Protein AF-A0A3D0GX99-F1 (afdb_monomer_lite)

Secondary structure (DSSP, 8-state):
-TTSHHHHS-STT----HHHHHHTT----TT-SSSHHHHHHHHHHHH-S------S---PPP--S--GGG---STHHHHHHHHHHHHHHHHHHH-GGGHHHHHHHHHHHHHHHIIIIISSTT----HHHHHHHHHHHTTSHHHHHHHHH--HHHHTT-GGGHHHHHHHTT-HHHHHHHHHHHHHHHHHHHTT-

Structure (mmCIF, N/CA/C/O backbone):
data_AF-A0A3D0GX99-F1
#
_entry.id   AF-A0A3D0GX99-F1
#
loop_
_atom_site.group_PDB
_atom_site.id
_atom_site.type_symbol
_atom_site.label_atom_id
_atom_site.label_alt_id
_atom_site.label_comp_id
_atom_site.label_asym_id
_atom_site.label_entity_id
_atom_site.label_seq_id
_atom_site.pdbx_PDB_ins_code
_atom_site.Cartn_x
_atom_site.Cartn_y
_atom_site.Cartn_z
_atom_site.occupancy
_atom_site.B_iso_or_equiv
_atom_site.auth_seq_id
_atom_site.auth_comp_id
_atom_site.auth_asym_id
_atom_site.auth_atom_id
_atom_site.pdbx_PDB_model_num
ATOM 1 N N . MET A 1 1 ? -4.257 -6.889 11.944 1.00 57.31 1 MET A N 1
ATOM 2 C CA . MET A 1 1 ? -4.732 -6.872 10.540 1.00 57.31 1 MET A CA 1
ATOM 3 C C . MET A 1 1 ? -3.845 -5.976 9.669 1.00 57.31 1 MET A C 1
ATOM 5 O O . MET A 1 1 ? -3.065 -6.502 8.891 1.00 57.31 1 MET A O 1
ATOM 9 N N . LEU A 1 2 ? -3.795 -4.658 9.884 1.00 56.50 2 LEU A N 1
ATOM 10 C CA . LEU A 1 2 ? -3.031 -3.713 9.035 1.00 56.50 2 LEU A CA 1
ATOM 11 C C . LEU A 1 2 ? -1.509 -3.975 8.864 1.00 56.50 2 LEU A C 1
ATOM 13 O O . LEU A 1 2 ? -0.885 -3.416 7.967 1.00 56.50 2 LEU A O 1
ATOM 17 N N . GLU A 1 3 ? -0.878 -4.824 9.685 1.00 56.69 3 GLU A N 1
ATOM 18 C CA . GLU A 1 3 ? 0.549 -5.171 9.540 1.00 56.69 3 GLU A CA 1
ATOM 19 C C . GLU A 1 3 ? 0.851 -6.183 8.417 1.00 56.69 3 GLU A C 1
ATOM 21 O O . GLU A 1 3 ? 1.987 -6.252 7.920 1.00 56.69 3 GLU A O 1
ATOM 26 N N . ASN A 1 4 ? -0.158 -6.955 8.000 1.00 61.19 4 ASN A N 1
ATOM 27 C CA . ASN A 1 4 ? -0.076 -7.872 6.865 1.00 61.19 4 ASN A CA 1
ATOM 28 C C . ASN A 1 4 ? -1.395 -7.857 6.067 1.00 61.19 4 ASN A C 1
ATOM 30 O O . ASN A 1 4 ? -2.208 -8.786 6.163 1.00 61.19 4 ASN A O 1
ATOM 34 N N . PRO A 1 5 ? -1.656 -6.761 5.336 1.00 58.75 5 PRO A N 1
ATOM 35 C CA . PRO A 1 5 ? -2.983 -6.494 4.802 1.00 58.75 5 PRO A CA 1
ATOM 36 C C . PRO A 1 5 ? -3.381 -7.449 3.676 1.00 58.75 5 PRO A C 1
ATOM 38 O O . PRO A 1 5 ? -4.523 -7.879 3.641 1.00 58.75 5 PRO A O 1
ATOM 41 N N . THR A 1 6 ? -2.433 -7.918 2.861 1.00 60.81 6 THR A N 1
ATOM 42 C CA . THR A 1 6 ? -2.692 -8.861 1.754 1.00 60.81 6 THR A CA 1
ATOM 43 C C . THR A 1 6 ? -3.295 -10.200 2.178 1.00 60.81 6 THR A C 1
ATOM 45 O O . THR A 1 6 ? -3.847 -10.901 1.344 1.00 60.81 6 THR A O 1
ATOM 48 N N . VAL A 1 7 ? -3.158 -10.582 3.451 1.00 62.91 7 VAL A N 1
ATOM 49 C CA . VAL A 1 7 ? -3.737 -11.824 3.993 1.00 62.91 7 VAL A CA 1
ATOM 50 C C . VAL A 1 7 ? -4.953 -11.531 4.866 1.00 62.91 7 VAL A C 1
ATOM 52 O O . VAL A 1 7 ? -5.905 -12.299 4.900 1.00 62.91 7 VAL A O 1
ATOM 55 N N . SER A 1 8 ? -4.915 -10.429 5.614 1.00 66.06 8 SER A N 1
ATOM 56 C CA . SER A 1 8 ? -5.886 -10.184 6.682 1.00 66.06 8 SER A CA 1
ATOM 57 C C . SER A 1 8 ? -6.994 -9.202 6.317 1.00 66.06 8 SER A C 1
ATOM 59 O O . SER A 1 8 ? -7.986 -9.159 7.042 1.00 66.06 8 SER A O 1
ATOM 61 N N . MET A 1 9 ? -6.851 -8.458 5.216 1.00 78.06 9 MET A N 1
ATOM 62 C CA . MET A 1 9 ? -7.837 -7.476 4.757 1.00 78.06 9 MET A CA 1
ATOM 63 C C . MET A 1 9 ? -8.765 -7.963 3.646 1.00 78.06 9 MET A C 1
ATOM 65 O O . MET A 1 9 ? -9.412 -7.172 2.973 1.00 78.06 9 MET A O 1
ATOM 69 N N . THR A 1 10 ? -8.860 -9.277 3.495 1.00 81.81 10 THR A N 1
ATOM 70 C CA . THR A 1 10 ? -9.907 -9.922 2.708 1.00 81.81 10 THR A CA 1
ATOM 71 C C . THR A 1 10 ? -11.205 -10.016 3.505 1.00 81.81 10 THR A C 1
ATOM 73 O O . THR A 1 10 ? -11.181 -10.109 4.740 1.00 81.81 10 THR A O 1
ATOM 76 N N . VAL A 1 11 ? -12.339 -10.059 2.810 1.00 86.44 11 VAL A N 1
ATOM 77 C CA . VAL A 1 11 ? -13.664 -10.207 3.441 1.00 86.44 11 VAL A CA 1
ATOM 78 C C . VAL A 1 11 ? -14.122 -11.664 3.563 1.00 86.44 11 VAL A C 1
ATOM 80 O O . VAL A 1 11 ? -14.820 -12.023 4.508 1.00 86.44 11 VAL A O 1
ATOM 83 N N . TRP A 1 12 ? -13.652 -12.535 2.668 1.00 77.88 12 TRP A N 1
ATOM 84 C CA . TRP A 1 12 ? -14.118 -13.913 2.456 1.00 77.88 12 TRP A CA 1
ATOM 85 C C . TRP A 1 12 ? -13.631 -14.940 3.499 1.00 77.88 12 TRP A C 1
ATOM 87 O O . TRP A 1 12 ? -13.432 -16.105 3.202 1.00 77.88 12 TRP A O 1
ATOM 97 N N . SER A 1 13 ? -13.419 -14.531 4.748 1.00 80.75 13 SER A N 1
ATOM 98 C CA . SER A 1 13 ? -13.049 -15.431 5.860 1.00 80.75 13 SER A CA 1
ATOM 99 C C . SER A 1 13 ? -13.510 -14.906 7.221 1.00 80.75 13 SER A C 1
ATOM 101 O O . SER A 1 13 ? -12.938 -15.232 8.262 1.00 80.75 13 SER A O 1
ATOM 103 N N . LYS A 1 14 ? -14.501 -14.009 7.217 1.00 87.56 14 LYS A N 1
ATOM 104 C CA . LYS A 1 14 ? -14.954 -13.258 8.389 1.00 87.56 14 LYS A CA 1
ATOM 105 C C . LYS A 1 14 ? -16.472 -13.266 8.449 1.00 87.56 14 LYS A C 1
ATOM 107 O O . LYS A 1 14 ? -17.146 -13.288 7.425 1.00 87.56 14 LYS A O 1
ATOM 112 N N . LEU A 1 15 ? -16.991 -13.229 9.670 1.00 90.19 15 LEU A N 1
ATOM 113 C CA . LEU A 1 15 ? -18.415 -13.076 9.928 1.00 90.19 15 LEU A CA 1
ATOM 114 C C . LEU A 1 15 ? -18.694 -11.641 10.365 1.00 90.19 15 LEU A C 1
ATOM 116 O O . LEU A 1 15 ? -18.020 -11.108 11.249 1.00 90.19 15 LEU A O 1
ATOM 120 N N . TYR A 1 16 ? -19.707 -11.040 9.750 1.00 92.44 16 TYR A N 1
ATOM 121 C CA . TYR A 1 16 ? -20.093 -9.653 9.966 1.00 92.44 16 TYR A CA 1
ATOM 122 C C . TYR A 1 16 ? -21.488 -9.599 10.581 1.00 92.44 16 TYR A C 1
ATOM 124 O O . TYR A 1 16 ? -22.399 -10.327 10.183 1.00 92.44 16 TYR A O 1
ATOM 132 N N . ARG A 1 17 ? -21.672 -8.728 11.572 1.00 94.81 17 ARG A N 1
ATOM 133 C CA . ARG A 1 17 ? -22.978 -8.485 12.174 1.00 94.81 17 ARG A CA 1
ATOM 134 C C . ARG A 1 17 ? -23.768 -7.595 11.222 1.00 94.81 17 ARG A C 1
ATOM 136 O O . ARG A 1 17 ? -23.467 -6.412 11.105 1.00 94.81 17 ARG A O 1
ATOM 143 N N . ARG A 1 18 ? -24.813 -8.151 10.608 1.00 95.00 18 ARG A N 1
ATOM 144 C CA . ARG A 1 18 ? -25.675 -7.437 9.653 1.00 95.00 18 ARG A CA 1
ATOM 145 C C . ARG A 1 18 ? -26.176 -6.087 10.172 1.00 95.00 18 ARG A C 1
ATOM 147 O O . ARG A 1 18 ? -26.090 -5.101 9.462 1.00 95.00 18 ARG A O 1
ATOM 154 N N . SER A 1 19 ? -26.593 -6.011 11.436 1.00 95.94 19 SER A N 1
ATOM 155 C CA . SER A 1 19 ? -27.076 -4.749 12.013 1.00 95.94 19 SER A CA 1
ATOM 156 C C . SER A 1 19 ? -26.019 -3.637 12.051 1.00 95.94 19 SER A C 1
ATOM 158 O O . SER A 1 19 ? -26.377 -2.470 12.079 1.00 95.94 19 SER A O 1
ATOM 160 N N . VAL A 1 20 ? -24.721 -3.963 12.087 1.00 96.00 20 VAL A N 1
ATOM 161 C CA . VAL A 1 20 ? -23.654 -2.949 11.995 1.00 96.00 20 VAL A CA 1
ATOM 162 C C . VAL A 1 20 ? -23.547 -2.422 10.568 1.00 96.00 20 VAL A C 1
ATOM 164 O O . VAL A 1 20 ? -23.309 -1.234 10.395 1.00 96.00 20 VAL A O 1
ATOM 167 N N . ILE A 1 21 ? -23.752 -3.283 9.568 1.00 96.25 21 ILE A N 1
ATOM 168 C CA . ILE A 1 21 ? -23.755 -2.895 8.155 1.00 96.25 21 ILE A CA 1
ATOM 169 C C . ILE A 1 21 ? -24.943 -1.978 7.866 1.00 96.25 21 ILE A C 1
ATOM 171 O O . ILE A 1 21 ? -24.740 -0.833 7.472 1.00 96.25 21 ILE A O 1
ATOM 175 N N . ASP A 1 22 ? -26.155 -2.460 8.148 1.00 95.94 22 ASP A N 1
ATOM 176 C CA . ASP A 1 22 ? -27.399 -1.781 7.777 1.00 95.94 22 ASP A CA 1
ATOM 177 C C . ASP A 1 22 ? -27.544 -0.427 8.503 1.00 95.94 22 ASP A C 1
ATOM 179 O O . ASP A 1 22 ? -27.940 0.564 7.898 1.00 95.94 22 ASP A O 1
ATOM 183 N N . ASN A 1 23 ? -27.157 -0.343 9.783 1.00 96.06 23 ASN A N 1
ATOM 184 C CA . ASN A 1 23 ? -27.299 0.893 10.567 1.00 96.06 23 ASN A CA 1
ATOM 185 C C . ASN A 1 23 ? -26.262 1.979 10.228 1.00 96.06 23 ASN A C 1
ATOM 187 O O . ASN A 1 23 ? -26.433 3.114 10.666 1.00 96.06 23 ASN A O 1
ATOM 191 N N . ASN A 1 24 ? -25.170 1.636 9.536 1.00 94.19 24 ASN A N 1
ATOM 192 C CA . ASN A 1 24 ? -24.079 2.570 9.221 1.00 94.19 24 ASN A CA 1
ATOM 193 C C . ASN A 1 24 ? -23.817 2.683 7.709 1.00 94.19 24 ASN A C 1
ATOM 195 O O . ASN A 1 24 ? -22.771 3.200 7.324 1.00 94.19 24 ASN A O 1
ATOM 199 N N . ASP A 1 25 ? -24.736 2.182 6.875 1.00 93.81 25 ASP A N 1
ATOM 200 C CA . ASP A 1 25 ? -24.671 2.251 5.408 1.00 93.81 25 ASP A CA 1
ATOM 201 C C . ASP A 1 25 ? -23.343 1.716 4.828 1.00 93.81 25 ASP A C 1
ATOM 203 O O . ASP A 1 25 ? -22.689 2.306 3.967 1.00 93.81 25 ASP A O 1
ATOM 207 N N . LEU A 1 26 ? -22.878 0.583 5.366 1.00 93.81 26 LEU A N 1
ATOM 208 C CA . LEU A 1 26 ? -21.585 0.008 4.997 1.00 93.81 26 LEU A CA 1
ATOM 209 C C . LEU A 1 26 ? -21.732 -0.937 3.805 1.00 93.81 26 LEU A C 1
ATOM 211 O O . LEU A 1 26 ? -21.797 -2.150 3.971 1.00 93.81 26 LEU A O 1
ATOM 215 N N . PHE A 1 27 ? -21.724 -0.394 2.595 1.00 93.00 27 PHE A N 1
ATOM 216 C CA . PHE A 1 27 ? -21.681 -1.192 1.365 1.00 93.00 27 PHE A CA 1
ATOM 217 C C . PHE A 1 27 ? -20.313 -1.104 0.683 1.00 93.00 27 PHE A C 1
ATOM 219 O O . PHE A 1 27 ? -19.496 -0.242 1.023 1.00 93.00 27 PHE A O 1
ATOM 226 N N . PHE A 1 28 ? -20.025 -2.031 -0.234 1.00 92.44 28 PHE A N 1
ATOM 227 C CA . PHE A 1 28 ? -18.832 -1.943 -1.080 1.00 92.44 28 PHE A CA 1
ATOM 228 C C . PHE A 1 28 ? -18.926 -0.705 -1.978 1.00 92.44 28 PHE A C 1
ATOM 230 O O . PHE A 1 28 ? -19.977 -0.457 -2.568 1.00 92.44 28 PHE A O 1
ATOM 237 N N . ASP A 1 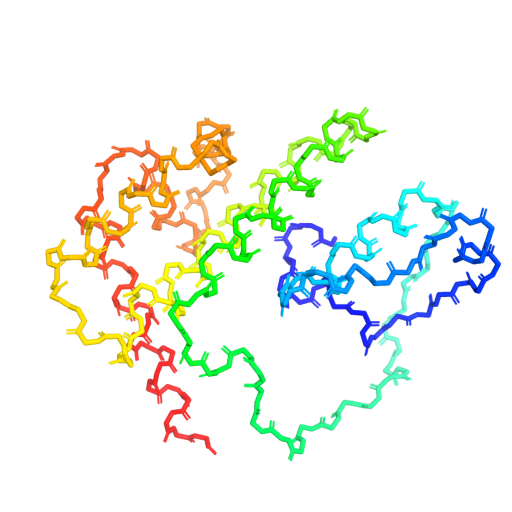29 ? -17.838 0.062 -2.080 1.00 87.44 29 ASP A N 1
ATOM 238 C CA . ASP A 1 29 ? -17.768 1.186 -3.018 1.00 87.44 29 ASP A CA 1
ATOM 239 C C . ASP A 1 29 ? -17.645 0.629 -4.440 1.00 87.44 29 ASP A C 1
ATOM 241 O O . ASP A 1 29 ? -16.609 0.083 -4.818 1.00 87.44 29 ASP A O 1
ATOM 245 N N . THR A 1 30 ? -18.708 0.764 -5.231 1.00 86.75 30 THR A N 1
ATOM 246 C CA . THR A 1 30 ? -18.769 0.249 -6.606 1.00 86.75 30 THR A CA 1
ATOM 247 C C . THR A 1 30 ? -17.842 0.985 -7.570 1.00 86.75 30 THR A C 1
ATOM 249 O O . THR A 1 30 ? -17.651 0.522 -8.691 1.00 86.75 30 THR A O 1
ATOM 252 N N . ASN A 1 31 ? -17.265 2.120 -7.160 1.00 84.12 31 ASN A N 1
ATOM 253 C CA . ASN A 1 31 ? -16.271 2.842 -7.952 1.00 84.12 31 ASN A CA 1
ATOM 254 C C . ASN A 1 31 ? -14.859 2.264 -7.770 1.00 84.12 31 ASN A C 1
ATOM 256 O O . ASN A 1 31 ? -13.989 2.480 -8.613 1.00 84.12 31 ASN A O 1
ATOM 260 N N . LEU A 1 32 ? -14.617 1.499 -6.698 1.00 81.19 32 LEU A N 1
ATOM 261 C CA . LEU A 1 32 ? -13.331 0.855 -6.466 1.00 81.19 32 LEU A CA 1
ATOM 262 C C . LEU A 1 32 ? -13.261 -0.463 -7.236 1.00 81.19 32 LEU A C 1
ATOM 264 O O . LEU A 1 32 ? -13.886 -1.455 -6.881 1.00 81.19 32 LEU A O 1
ATOM 268 N N . SER A 1 33 ? -12.437 -0.483 -8.283 1.00 76.56 33 SER A N 1
ATOM 269 C CA . SER A 1 33 ? -12.138 -1.717 -9.024 1.00 76.56 33 SER A CA 1
ATOM 270 C C . SER A 1 33 ? -11.185 -2.652 -8.268 1.00 76.56 33 SER A C 1
ATOM 272 O O . SER A 1 33 ? -11.082 -3.833 -8.609 1.00 76.56 33 SER A O 1
ATOM 274 N N . HIS A 1 34 ? -10.454 -2.124 -7.281 1.00 77.31 34 HIS A N 1
ATOM 275 C CA . HIS A 1 34 ? -9.480 -2.848 -6.471 1.00 77.31 34 HIS A CA 1
ATOM 276 C C . HIS A 1 34 ? -9.476 -2.363 -5.021 1.00 77.31 34 HIS A C 1
ATOM 278 O O . HIS A 1 34 ? -9.671 -1.180 -4.745 1.00 77.31 34 HIS A O 1
ATOM 284 N N . SER A 1 35 ? -9.136 -3.279 -4.110 1.00 81.19 35 SER A N 1
ATOM 285 C CA . SER A 1 35 ? -9.035 -3.021 -2.666 1.00 81.19 35 SER A CA 1
ATOM 286 C C . SER A 1 35 ? -10.367 -2.623 -2.011 1.00 81.19 35 SER A C 1
ATOM 288 O O . SER A 1 35 ? -10.367 -2.156 -0.871 1.00 81.19 35 SER A O 1
ATOM 290 N N . GLU A 1 36 ? -11.491 -2.891 -2.674 1.00 86.00 36 GLU A N 1
ATOM 291 C CA . GLU A 1 36 ? -12.860 -2.740 -2.184 1.00 86.00 36 GLU A CA 1
ATOM 292 C C . GLU A 1 36 ? -13.107 -3.575 -0.919 1.00 86.00 36 GLU A C 1
ATOM 294 O O . GLU A 1 36 ? -13.685 -3.081 0.049 1.00 86.00 36 GLU A O 1
ATOM 299 N N . ASP A 1 37 ? -12.564 -4.800 -0.866 1.00 88.88 37 ASP A N 1
ATOM 300 C CA . ASP A 1 37 ? -12.562 -5.674 0.312 1.00 88.88 37 ASP A CA 1
ATOM 301 C C . ASP A 1 37 ? -11.987 -4.959 1.534 1.00 88.88 37 ASP A C 1
ATOM 303 O O . ASP A 1 37 ? -12.510 -5.013 2.651 1.00 88.88 37 ASP A O 1
ATOM 307 N N . SER A 1 38 ? -10.834 -4.332 1.303 1.00 86.56 38 SER A N 1
ATOM 308 C CA . SER A 1 38 ? -10.012 -3.739 2.341 1.00 86.56 38 SER A CA 1
ATOM 309 C C . SER A 1 38 ? -10.598 -2.414 2.806 1.00 86.56 38 SER A C 1
ATOM 311 O O . SER A 1 38 ? -10.595 -2.157 4.009 1.0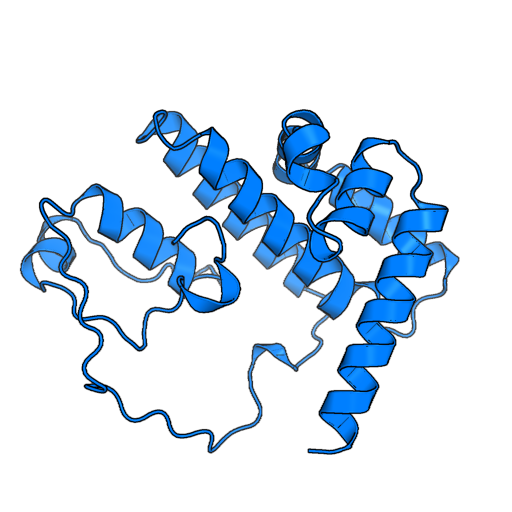0 86.56 38 SER A O 1
ATOM 313 N N . ASP A 1 39 ? -11.143 -1.618 1.886 1.00 89.06 39 ASP A N 1
ATOM 314 C CA . ASP A 1 39 ? -11.914 -0.416 2.197 1.00 89.06 39 ASP A CA 1
ATOM 315 C C . ASP A 1 39 ? -13.140 -0.747 3.065 1.00 89.06 39 ASP A C 1
ATOM 317 O O . ASP A 1 39 ? -13.282 -0.213 4.170 1.00 89.06 39 ASP A O 1
ATOM 321 N N . PHE A 1 40 ? -13.969 -1.704 2.632 1.00 92.56 40 PHE A N 1
ATOM 322 C CA . PHE A 1 40 ? -15.134 -2.145 3.398 1.00 92.56 40 PHE A CA 1
ATOM 323 C C . PHE A 1 40 ? -14.739 -2.621 4.797 1.00 92.56 40 PHE A C 1
ATOM 325 O O . PHE A 1 40 ? -15.324 -2.187 5.791 1.00 92.56 40 PHE A O 1
ATOM 332 N N . LEU A 1 41 ? -13.726 -3.489 4.906 1.00 91.50 41 LEU A N 1
ATOM 333 C CA . LEU A 1 41 ? -13.289 -4.005 6.200 1.00 91.50 41 LEU A CA 1
ATOM 334 C C . LEU A 1 41 ? -12.777 -2.883 7.113 1.00 91.50 41 LEU A C 1
ATOM 336 O O . LEU A 1 41 ? -13.061 -2.906 8.312 1.00 91.50 41 LEU A O 1
ATOM 340 N N . LEU A 1 42 ? -12.032 -1.919 6.567 1.00 88.50 42 LEU A N 1
ATOM 341 C CA . LEU A 1 42 ? -11.508 -0.782 7.318 1.00 88.50 42 LEU A CA 1
ATOM 342 C C . LEU A 1 42 ? -12.649 0.052 7.907 1.00 88.50 42 LEU A C 1
ATOM 344 O O . LEU A 1 42 ? -12.685 0.237 9.126 1.00 88.50 42 LEU A O 1
ATOM 348 N N . ARG A 1 43 ? -13.617 0.458 7.074 1.00 91.00 43 ARG A N 1
ATOM 349 C CA . ARG A 1 43 ? -14.811 1.194 7.515 1.00 91.00 43 ARG A CA 1
ATOM 350 C C . ARG A 1 43 ? -15.627 0.389 8.522 1.00 91.00 43 ARG A C 1
ATOM 352 O O . ARG A 1 43 ? -15.965 0.903 9.582 1.00 91.00 43 ARG A O 1
ATOM 359 N N . TYR A 1 44 ? -15.868 -0.895 8.257 1.00 93.00 44 TYR A N 1
ATOM 360 C CA . TYR A 1 44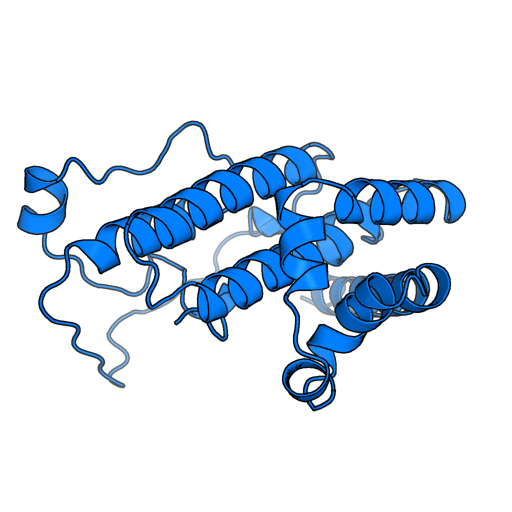 ? -16.616 -1.770 9.161 1.00 93.00 44 TYR A CA 1
ATOM 361 C C . TYR A 1 44 ? -15.962 -1.875 10.543 1.00 93.00 44 TYR A C 1
ATOM 363 O O . TYR A 1 44 ? -16.647 -1.797 11.563 1.00 93.00 44 TYR A O 1
ATOM 371 N N . THR A 1 45 ? -14.632 -1.999 10.608 1.00 89.81 45 THR A N 1
ATOM 372 C CA . THR A 1 45 ? -13.935 -2.115 11.897 1.00 89.81 45 THR A CA 1
ATOM 373 C C . THR A 1 45 ? -14.039 -0.872 12.778 1.00 89.81 45 THR A C 1
ATOM 375 O O . THR A 1 45 ? -13.945 -1.019 13.995 1.00 89.81 45 THR A O 1
ATOM 378 N N . ALA A 1 46 ? -14.293 0.313 12.214 1.00 88.81 46 ALA A N 1
ATOM 379 C CA . ALA A 1 46 ? -14.500 1.536 12.993 1.00 88.81 46 ALA A CA 1
ATOM 380 C C . ALA A 1 46 ? -15.803 1.503 13.817 1.00 88.81 46 ALA A C 1
ATOM 382 O O . ALA A 1 46 ? -15.872 2.087 14.895 1.00 88.81 46 ALA A O 1
ATOM 383 N N . PHE A 1 47 ? -16.816 0.757 13.365 1.00 91.06 47 PHE A N 1
ATOM 384 C CA . PHE A 1 47 ? -18.103 0.615 14.060 1.00 91.06 47 PHE A CA 1
ATOM 385 C C . PHE A 1 47 ? -18.182 -0.641 14.947 1.00 91.06 47 PHE A C 1
ATOM 387 O O . PHE A 1 47 ? -19.173 -0.871 15.649 1.00 91.06 47 PHE A O 1
ATOM 394 N N . CYS A 1 48 ? -17.135 -1.469 14.949 1.00 89.62 48 CYS A N 1
ATOM 395 C CA . CYS A 1 48 ? -17.070 -2.677 15.761 1.00 89.62 48 CYS A CA 1
ATOM 396 C C . CYS A 1 48 ? -16.795 -2.367 17.234 1.00 89.62 48 CYS A C 1
ATOM 398 O O . CYS A 1 48 ? -15.763 -1.805 17.587 1.00 89.62 48 CYS A O 1
ATOM 400 N N . LYS A 1 49 ? -17.670 -2.857 18.118 1.00 88.62 49 LYS A N 1
ATOM 401 C CA . LYS A 1 49 ? -17.456 -2.808 19.576 1.00 88.62 49 LYS A CA 1
ATOM 402 C C . LYS A 1 49 ? -16.576 -3.950 20.092 1.00 88.62 49 LYS A C 1
ATOM 404 O O . LYS A 1 49 ? -15.910 -3.801 21.110 1.00 88.62 49 LYS A O 1
ATOM 409 N N . SER A 1 50 ? -16.585 -5.094 19.412 1.00 90.56 50 SER A N 1
ATOM 410 C CA . SER A 1 50 ? -15.781 -6.266 19.762 1.00 90.56 50 SER A CA 1
ATOM 411 C C . SER A 1 50 ? -15.435 -7.084 18.520 1.00 90.56 50 SER A C 1
ATOM 413 O O . SER A 1 50 ? -16.165 -7.078 17.528 1.00 90.56 50 SER A O 1
ATOM 415 N N . ILE A 1 51 ? -14.299 -7.781 18.579 1.00 90.88 51 ILE A N 1
ATOM 416 C CA . ILE A 1 51 ? -13.818 -8.690 17.535 1.00 90.88 51 ILE A CA 1
ATOM 417 C C . ILE A 1 51 ? -13.413 -9.994 18.221 1.00 90.88 51 ILE A C 1
ATOM 419 O O . ILE A 1 51 ? -12.672 -9.969 19.202 1.00 90.88 51 ILE A O 1
ATOM 423 N N . VAL A 1 52 ? -13.892 -11.124 17.699 1.00 90.38 52 VAL A N 1
ATOM 424 C CA . VAL A 1 52 ? -13.527 -12.470 18.161 1.00 90.38 52 VAL A CA 1
ATOM 425 C C . VAL A 1 52 ? -12.685 -13.138 17.081 1.00 90.38 52 VAL A C 1
ATOM 427 O O . VAL A 1 52 ? -13.024 -13.077 15.901 1.00 90.38 52 VAL A O 1
ATOM 430 N N . VAL A 1 53 ? -11.588 -13.772 17.489 1.00 89.00 53 VAL A N 1
ATOM 431 C CA . VAL A 1 53 ? -10.692 -14.523 16.604 1.00 89.00 53 VAL A CA 1
ATOM 432 C C . VAL A 1 53 ? -10.690 -15.977 17.059 1.00 89.00 53 VAL A C 1
ATOM 434 O O . VAL A 1 53 ? -10.559 -16.246 18.250 1.00 89.00 53 VAL A O 1
ATOM 437 N N . THR A 1 54 ? -10.842 -16.906 16.118 1.00 86.44 54 THR A N 1
ATOM 438 C CA . THR A 1 54 ? -10.759 -18.349 16.365 1.00 86.44 54 THR A CA 1
ATOM 439 C C . THR A 1 54 ? -9.769 -18.980 15.395 1.00 86.44 54 THR A C 1
ATOM 441 O O . THR A 1 54 ? -9.649 -18.550 14.250 1.00 86.44 54 THR A O 1
ATOM 444 N N . ASP A 1 55 ? -9.050 -19.984 15.880 1.00 85.81 55 ASP A N 1
ATOM 445 C CA . ASP A 1 55 ? -8.135 -20.847 15.133 1.00 85.81 55 ASP A CA 1
ATOM 446 C C . ASP A 1 55 ? -8.844 -22.046 14.483 1.00 85.81 55 ASP A C 1
ATOM 448 O O . ASP A 1 55 ? -8.228 -22.807 13.738 1.00 85.81 55 ASP A O 1
ATOM 452 N N . ARG A 1 56 ? -10.149 -22.213 14.730 1.00 86.06 56 ARG A N 1
ATOM 453 C CA . ARG A 1 56 ? -10.938 -23.288 14.131 1.00 86.06 56 ARG A CA 1
ATOM 454 C C . ARG A 1 56 ? -11.080 -23.065 12.619 1.00 86.06 56 ARG A C 1
ATOM 456 O O . ARG A 1 56 ? -11.451 -21.962 12.207 1.00 86.06 56 ARG A O 1
ATOM 463 N N . PRO A 1 57 ? -10.861 -24.097 11.783 1.00 79.62 57 PRO A N 1
ATOM 464 C CA . PRO A 1 57 ? -11.018 -23.998 10.336 1.00 79.62 57 PRO A CA 1
ATOM 465 C C . PRO A 1 57 ? -12.508 -24.008 9.969 1.00 79.62 57 PRO A C 1
ATOM 467 O O . PRO A 1 57 ? -13.071 -25.024 9.579 1.00 79.62 57 PRO A O 1
ATOM 470 N N . LEU A 1 58 ? -13.167 -22.864 10.143 1.00 80.94 58 LEU A N 1
ATOM 471 C CA . LEU A 1 58 ? -14.603 -22.699 9.885 1.00 80.94 58 LEU A CA 1
ATOM 472 C C . LEU A 1 58 ? -14.918 -22.334 8.428 1.00 80.94 58 LEU A C 1
ATOM 474 O O . LEU A 1 58 ? -16.083 -22.191 8.069 1.00 80.94 58 LEU A O 1
ATOM 478 N N . TYR A 1 59 ? -13.889 -22.146 7.602 1.00 78.19 59 TYR A N 1
ATOM 479 C CA . TYR A 1 59 ? -14.020 -21.711 6.220 1.00 78.19 59 TYR A CA 1
ATOM 480 C C . TYR A 1 59 ? -13.230 -22.645 5.304 1.00 78.19 59 TYR A C 1
ATOM 482 O O . TYR A 1 59 ? -12.017 -22.784 5.464 1.00 78.19 59 TYR A O 1
ATOM 490 N N . ASN A 1 60 ? -13.916 -23.275 4.350 1.00 77.31 60 ASN A N 1
ATOM 491 C CA . ASN A 1 60 ? -13.286 -24.082 3.311 1.00 77.31 60 ASN A CA 1
ATOM 492 C C . ASN A 1 60 ? -13.039 -23.204 2.079 1.00 77.31 60 ASN A C 1
ATOM 494 O O . ASN A 1 60 ? -13.991 -22.687 1.496 1.00 77.31 60 ASN A O 1
ATOM 498 N N . TYR A 1 61 ? -11.777 -23.015 1.697 1.00 73.62 61 TYR A N 1
ATOM 499 C CA . TYR A 1 61 ? -11.424 -22.189 0.545 1.00 73.62 61 TYR A CA 1
ATOM 500 C C . TYR A 1 61 ? -11.154 -23.055 -0.686 1.00 73.62 61 TYR A C 1
ATOM 502 O O . TYR A 1 61 ? -10.207 -23.838 -0.680 1.00 73.62 61 TYR A O 1
ATOM 510 N N . SER A 1 62 ? -11.960 -22.879 -1.736 1.00 72.50 62 SER A N 1
ATOM 511 C CA . SER A 1 62 ? -11.746 -23.515 -3.040 1.00 72.50 62 SER A CA 1
ATOM 512 C C . SER A 1 62 ? -11.061 -22.549 -4.005 1.00 72.50 62 SER A C 1
ATOM 514 O O . SER A 1 62 ? -11.405 -21.366 -4.054 1.00 72.50 62 SER A O 1
ATOM 516 N N . ILE A 1 63 ? -10.085 -23.038 -4.770 1.00 63.88 63 ILE A N 1
ATOM 517 C CA . ILE A 1 63 ? -9.347 -22.252 -5.767 1.00 63.88 63 ILE A CA 1
ATOM 518 C C . ILE A 1 63 ? -9.684 -22.815 -7.145 1.00 63.88 63 ILE A C 1
ATOM 520 O O . ILE A 1 63 ? -8.888 -23.535 -7.737 1.00 63.88 63 ILE A O 1
ATOM 524 N N . ASP A 1 64 ? -10.867 -22.472 -7.648 1.00 63.75 64 ASP A N 1
ATOM 525 C CA . ASP A 1 64 ? -11.364 -23.030 -8.914 1.00 63.75 64 ASP A CA 1
ATOM 526 C C . ASP A 1 64 ? -11.136 -22.100 -10.121 1.00 63.75 64 ASP A C 1
ATOM 528 O O . ASP A 1 64 ? -11.446 -22.473 -11.246 1.00 63.75 64 ASP A O 1
ATOM 532 N N . ASN A 1 65 ? -10.567 -20.897 -9.927 1.00 54.38 65 ASN A N 1
ATOM 533 C CA . ASN A 1 65 ? -10.406 -19.897 -10.992 1.00 54.38 65 ASN A CA 1
ATOM 534 C C . ASN A 1 65 ? -9.070 -19.132 -10.963 1.00 54.38 65 ASN A C 1
ATOM 536 O O . ASN A 1 65 ? -8.485 -18.842 -9.915 1.00 54.38 65 ASN A O 1
ATOM 540 N N . THR A 1 66 ? -8.619 -18.706 -12.148 1.00 56.41 66 THR A N 1
ATOM 541 C CA . THR A 1 66 ? -7.530 -17.735 -12.333 1.00 56.41 66 THR A CA 1
ATOM 542 C C . THR A 1 66 ? -7.910 -16.368 -11.750 1.00 56.41 66 THR A C 1
ATOM 544 O O . THR A 1 66 ? -8.781 -15.680 -12.267 1.00 56.41 66 THR A O 1
ATOM 547 N N . SER A 1 67 ? -7.237 -15.971 -10.666 1.00 57.84 67 SER A N 1
ATOM 548 C CA . SER A 1 67 ? -7.506 -14.747 -9.889 1.00 57.84 67 SER A CA 1
ATOM 549 C C . SER A 1 67 ? -7.486 -13.433 -10.697 1.00 57.84 67 SER A C 1
ATOM 551 O O . SER A 1 67 ? -6.558 -13.181 -11.467 1.00 57.84 67 SER A O 1
ATOM 553 N N . THR A 1 68 ? -8.429 -12.528 -10.398 1.00 57.06 68 THR A N 1
ATOM 554 C CA . THR A 1 68 ? -8.537 -11.146 -10.922 1.00 57.06 68 THR A CA 1
ATOM 555 C C . THR A 1 68 ? -7.304 -10.274 -10.630 1.00 57.06 68 THR A C 1
ATOM 557 O O . THR A 1 68 ? -6.989 -9.347 -11.377 1.00 57.06 68 THR A O 1
ATOM 560 N N . MET A 1 69 ? -6.520 -10.603 -9.594 1.00 54.94 69 MET A N 1
ATOM 561 C CA . MET A 1 69 ? -5.229 -9.950 -9.314 1.00 54.94 69 MET A CA 1
ATOM 562 C C . MET A 1 69 ? -4.137 -10.273 -10.352 1.00 54.94 69 MET A C 1
ATOM 564 O O . MET A 1 69 ? -3.080 -9.644 -10.320 1.00 54.94 69 MET A O 1
ATOM 568 N N . ARG A 1 70 ? -4.344 -11.256 -11.243 1.00 56.75 70 ARG A N 1
ATOM 569 C CA . ARG A 1 70 ? -3.339 -11.723 -12.222 1.00 56.75 70 ARG A CA 1
ATOM 570 C C . ARG A 1 70 ? -3.474 -11.088 -13.609 1.00 56.75 70 ARG A C 1
ATOM 572 O O . ARG A 1 70 ? -2.554 -11.219 -14.426 1.00 56.75 70 ARG A O 1
ATOM 579 N N . SER A 1 71 ? -4.599 -10.437 -13.908 1.00 57.22 71 SER A N 1
ATOM 580 C CA . SER A 1 71 ? -4.768 -9.693 -15.160 1.00 57.22 71 SER A CA 1
ATOM 581 C C . SER A 1 71 ? -3.941 -8.406 -15.109 1.00 57.22 71 SER A C 1
ATOM 583 O O . SER A 1 71 ? -3.900 -7.740 -14.084 1.00 57.22 71 SER A O 1
ATOM 585 N N . PHE A 1 72 ? -3.240 -8.061 -16.185 1.00 58.94 72 PHE A N 1
ATOM 586 C CA . PHE A 1 72 ? -2.598 -6.753 -16.326 1.00 58.94 72 PHE A CA 1
ATOM 587 C C . PHE A 1 72 ? -3.513 -5.914 -17.214 1.00 58.94 72 PHE A C 1
ATOM 589 O O . PHE A 1 72 ? -3.788 -6.330 -18.337 1.00 58.94 72 PHE A O 1
ATOM 596 N N . THR A 1 73 ? -4.016 -4.788 -16.710 1.00 59.31 73 THR A N 1
ATOM 597 C CA . THR A 1 73 ? -4.896 -3.881 -17.473 1.00 59.31 73 THR A CA 1
ATOM 598 C C . THR A 1 73 ? -4.311 -2.479 -17.635 1.00 59.31 73 THR A C 1
ATOM 600 O O . THR A 1 73 ? -4.914 -1.662 -18.315 1.00 59.31 73 THR A O 1
ATOM 603 N N . GLY A 1 74 ? -3.137 -2.181 -17.060 1.00 59.22 74 GLY A N 1
ATOM 604 C CA . GLY A 1 74 ? -2.478 -0.870 -17.174 1.00 59.22 74 GLY A CA 1
ATOM 605 C C . GLY A 1 74 ? -3.092 0.230 -16.294 1.00 59.22 74 GLY A C 1
ATOM 606 O O . GLY A 1 74 ? -2.346 1.008 -15.704 1.00 59.22 74 GLY A O 1
ATOM 607 N N . ASP A 1 75 ? -4.414 0.225 -16.104 1.00 68.31 75 ASP A N 1
ATOM 608 C CA . ASP A 1 75 ? -5.165 1.240 -15.339 1.00 68.31 75 ASP A CA 1
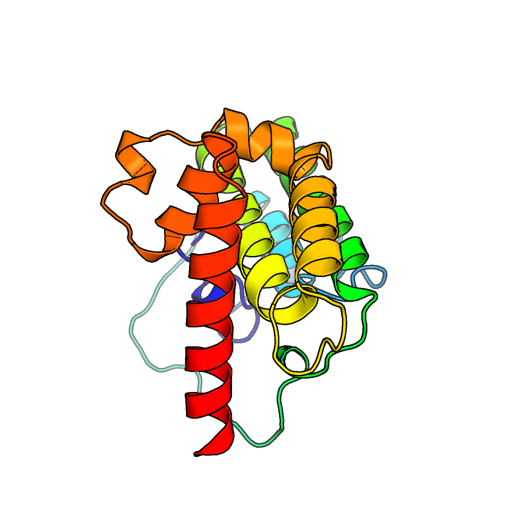ATOM 609 C C . ASP A 1 75 ? -5.218 0.991 -13.822 1.00 68.31 75 ASP A C 1
ATOM 611 O O . ASP A 1 75 ? -5.711 1.812 -13.046 1.00 68.31 75 ASP A O 1
ATOM 615 N N . LYS A 1 76 ? -4.665 -0.132 -13.353 1.00 74.31 76 LYS A N 1
ATOM 616 C CA . LYS A 1 76 ? -4.762 -0.541 -11.942 1.00 74.31 76 LYS A CA 1
ATOM 617 C C . LYS A 1 76 ? -4.035 0.401 -10.988 1.00 74.31 76 LYS A C 1
ATOM 619 O O . LYS A 1 76 ? -4.401 0.488 -9.821 1.00 74.31 76 LYS A O 1
ATOM 624 N N . ILE A 1 77 ? -3.009 1.107 -11.470 1.00 83.12 77 ILE A N 1
ATOM 625 C CA . ILE A 1 77 ? -2.237 2.047 -10.650 1.00 83.12 77 ILE A CA 1
ATOM 626 C C . ILE A 1 77 ? -3.134 3.182 -10.148 1.00 83.12 77 ILE A C 1
ATOM 628 O O . ILE A 1 77 ? -3.101 3.465 -8.956 1.00 83.12 77 ILE A O 1
ATOM 632 N N . ALA A 1 78 ? -3.959 3.774 -11.018 1.00 84.38 78 ALA A N 1
ATOM 633 C CA . ALA A 1 78 ? -4.864 4.857 -10.636 1.00 84.38 78 ALA A CA 1
ATOM 634 C C . ALA A 1 78 ? -5.894 4.384 -9.599 1.00 84.38 78 ALA A C 1
ATOM 636 O O . ALA A 1 78 ? -6.058 5.021 -8.562 1.00 84.38 78 ALA A O 1
ATOM 637 N N . SER A 1 79 ? -6.494 3.209 -9.824 1.00 80.62 79 SER A N 1
ATOM 638 C CA . SER A 1 79 ? -7.444 2.616 -8.876 1.00 80.62 79 SER A CA 1
ATOM 639 C C . SER A 1 79 ? -6.808 2.323 -7.510 1.00 80.62 79 SER A C 1
ATOM 641 O O . SER A 1 79 ? -7.418 2.600 -6.479 1.00 80.62 79 SER A O 1
ATOM 643 N N . TYR A 1 80 ? -5.567 1.819 -7.471 1.00 83.81 80 TYR A N 1
ATOM 644 C CA . TYR A 1 80 ? -4.851 1.646 -6.206 1.00 83.81 80 TYR A CA 1
ATOM 645 C C . TYR A 1 80 ? -4.562 2.979 -5.516 1.00 83.81 80 TYR A C 1
ATOM 647 O O . TYR A 1 80 ? -4.683 3.045 -4.294 1.00 83.81 80 TYR A O 1
ATOM 655 N N . THR A 1 81 ? -4.168 4.017 -6.258 1.00 89.62 81 THR A N 1
ATOM 656 C CA . THR A 1 81 ? -3.911 5.347 -5.690 1.00 89.62 81 THR A CA 1
ATOM 657 C C . THR A 1 81 ? -5.170 5.903 -5.030 1.00 89.62 81 THR A C 1
ATOM 659 O O . THR A 1 81 ? -5.126 6.205 -3.839 1.00 89.62 81 THR A O 1
ATOM 662 N N . GLU A 1 82 ? -6.302 5.910 -5.740 1.00 89.94 82 GLU A N 1
ATOM 663 C CA . GLU A 1 82 ? -7.584 6.405 -5.219 1.00 89.94 82 GLU A CA 1
ATOM 664 C C . GLU A 1 82 ? -8.027 5.636 -3.962 1.00 89.94 82 GLU A C 1
ATOM 666 O O . GLU A 1 82 ? -8.396 6.229 -2.946 1.00 89.94 82 GLU A O 1
ATOM 671 N N . ALA A 1 83 ? -7.930 4.302 -3.983 1.00 88.62 83 ALA A N 1
ATOM 672 C CA . ALA A 1 83 ? -8.265 3.476 -2.825 1.00 88.62 83 ALA A CA 1
ATOM 673 C C . ALA A 1 83 ? -7.371 3.787 -1.611 1.00 88.62 83 ALA A C 1
ATOM 675 O O . ALA A 1 83 ? -7.823 3.742 -0.464 1.00 88.62 83 ALA A O 1
ATOM 676 N N . MET A 1 84 ? -6.084 4.077 -1.838 1.00 93.94 84 MET A N 1
ATOM 677 C CA . MET A 1 84 ? -5.156 4.418 -0.760 1.00 93.94 84 MET A CA 1
ATOM 678 C C . MET A 1 84 ? -5.393 5.818 -0.206 1.00 93.94 84 MET A C 1
ATOM 680 O O . MET A 1 84 ? -5.251 5.986 1.003 1.00 93.94 84 MET A O 1
ATOM 684 N N . GLU A 1 85 ? -5.757 6.788 -1.044 1.00 93.75 85 GLU A N 1
ATOM 685 C CA . GLU A 1 85 ? -6.147 8.141 -0.626 1.00 93.75 85 GLU A CA 1
ATOM 686 C C . GLU A 1 85 ? -7.370 8.085 0.285 1.00 93.75 85 GLU A C 1
ATOM 688 O O . GLU A 1 85 ? -7.271 8.453 1.455 1.00 93.75 85 GLU A O 1
ATOM 693 N N . LYS A 1 86 ? -8.464 7.466 -0.183 1.00 91.44 86 LYS A N 1
ATOM 694 C CA . LYS A 1 86 ? -9.693 7.275 0.607 1.00 91.44 86 LYS A CA 1
ATOM 695 C C . LYS A 1 86 ? -9.414 6.616 1.961 1.00 91.44 86 LYS A C 1
ATOM 697 O O . LYS A 1 86 ? -9.863 7.095 3.002 1.00 91.44 86 LYS A O 1
ATOM 702 N N . ALA A 1 87 ? -8.634 5.532 1.968 1.00 91.00 87 ALA A N 1
ATOM 703 C CA . ALA A 1 87 ? -8.296 4.819 3.198 1.00 91.00 87 ALA A CA 1
ATOM 704 C C . ALA A 1 87 ? -7.400 5.646 4.139 1.00 91.00 87 ALA A C 1
ATOM 706 O O . ALA A 1 87 ? -7.540 5.567 5.364 1.00 91.00 87 ALA A O 1
ATOM 707 N N . TYR A 1 88 ? -6.455 6.410 3.586 1.00 94.12 88 TYR A N 1
ATOM 708 C CA . TYR A 1 88 ? -5.563 7.267 4.356 1.00 94.12 88 TYR A CA 1
ATOM 709 C C . TYR A 1 88 ? -6.327 8.413 5.018 1.00 94.12 88 TYR A C 1
ATOM 711 O O . TYR A 1 88 ? -6.214 8.590 6.236 1.00 94.12 88 TYR A O 1
ATOM 719 N N . ASP A 1 89 ? -7.149 9.125 4.255 1.00 92.81 89 ASP A N 1
ATOM 720 C CA . ASP A 1 89 ? -7.944 10.250 4.741 1.00 92.81 89 ASP A CA 1
ATOM 721 C C . ASP A 1 89 ? -8.923 9.782 5.817 1.00 92.81 89 ASP A C 1
ATOM 723 O O . ASP A 1 89 ? -8.877 10.274 6.946 1.00 92.81 89 ASP A O 1
ATOM 727 N N . TYR A 1 90 ? -9.676 8.708 5.550 1.00 89.50 90 TYR A N 1
ATOM 728 C CA . TYR A 1 90 ? -10.605 8.127 6.519 1.00 89.50 90 TYR A CA 1
ATOM 729 C C . TYR A 1 90 ? -9.939 7.821 7.868 1.00 89.50 90 TYR A C 1
ATOM 731 O O . TYR A 1 90 ? -10.438 8.219 8.922 1.00 89.50 90 TYR A O 1
ATOM 739 N N . VAL A 1 91 ? -8.789 7.136 7.865 1.00 90.38 91 VAL A N 1
ATOM 740 C CA . VAL A 1 91 ? -8.112 6.772 9.120 1.00 90.38 91 VAL A CA 1
ATOM 741 C C . VAL A 1 91 ? -7.511 7.987 9.807 1.00 90.38 91 VAL A C 1
ATOM 743 O O . VAL A 1 91 ? -7.548 8.065 11.033 1.00 90.38 91 VAL A O 1
ATOM 746 N N . THR A 1 92 ? -6.925 8.922 9.063 1.00 90.12 92 THR A N 1
ATOM 747 C CA . THR A 1 92 ? -6.298 10.091 9.689 1.00 90.12 92 THR A CA 1
ATOM 748 C C . THR A 1 92 ? -7.315 11.058 10.285 1.00 90.12 92 THR A C 1
ATOM 750 O O . THR A 1 92 ? -7.033 11.622 11.342 1.00 90.12 92 THR A O 1
ATOM 753 N N . GLU A 1 93 ? -8.496 11.182 9.683 1.00 91.00 93 GLU A N 1
ATOM 754 C CA . GLU A 1 93 ? -9.579 12.033 10.176 1.00 91.00 93 GLU A CA 1
ATOM 755 C C . GLU A 1 93 ? -10.406 11.374 11.281 1.00 91.00 93 GLU A C 1
ATOM 757 O O . GLU A 1 93 ? -10.686 11.997 12.305 1.00 91.00 93 GLU A O 1
ATOM 762 N N . LYS A 1 94 ? -10.828 10.120 11.083 1.00 87.81 94 LYS A N 1
ATOM 763 C CA . LYS A 1 94 ? -11.800 9.455 11.966 1.00 87.81 94 LYS A CA 1
ATOM 764 C C . LYS A 1 94 ? -11.145 8.602 13.042 1.00 87.81 94 LYS A C 1
ATOM 766 O O . LYS A 1 94 ? -11.691 8.464 14.131 1.00 87.81 94 LYS A O 1
ATOM 771 N N . GLU A 1 95 ? -9.969 8.041 12.770 1.00 84.75 95 GLU A N 1
ATOM 772 C CA . GLU A 1 95 ? -9.318 7.063 13.646 1.00 84.75 95 GLU A CA 1
ATOM 773 C C . GLU A 1 95 ? -7.809 7.341 13.836 1.00 84.75 95 GLU A C 1
ATOM 775 O O . GLU A 1 95 ? -6.966 6.462 13.609 1.00 84.75 95 GLU A O 1
ATOM 780 N N . PRO A 1 96 ? -7.414 8.542 14.311 1.00 85.81 96 PRO A N 1
ATOM 781 C CA . PRO A 1 96 ? -6.015 8.991 14.324 1.00 85.81 96 PRO A CA 1
ATOM 782 C C . PRO A 1 96 ? -5.076 8.092 15.145 1.00 85.81 96 PRO A C 1
ATOM 784 O O . PRO A 1 96 ? -3.869 8.031 14.885 1.00 85.81 96 PRO A O 1
ATOM 787 N N . LYS A 1 97 ? -5.614 7.311 16.093 1.00 86.44 97 LYS A N 1
ATOM 788 C CA . LYS A 1 97 ? -4.875 6.271 16.834 1.00 86.44 97 LYS A CA 1
ATOM 789 C C . LYS A 1 97 ? -4.240 5.207 15.920 1.00 86.44 97 LYS A C 1
ATOM 791 O O . LYS A 1 97 ? -3.251 4.585 16.312 1.00 86.44 97 LYS A O 1
ATOM 796 N N . PHE A 1 98 ? -4.756 5.026 14.700 1.00 85.19 98 PHE A N 1
ATOM 797 C CA . PHE A 1 98 ? -4.241 4.093 13.694 1.00 85.19 98 PHE A CA 1
ATOM 798 C C . PHE A 1 98 ? -3.380 4.750 12.601 1.00 85.19 98 PHE A C 1
ATOM 800 O O . PHE A 1 98 ? -2.965 4.076 11.652 1.00 85.19 98 PHE A O 1
ATOM 807 N N . ALA A 1 99 ? -3.012 6.029 12.748 1.00 85.50 99 ALA A N 1
ATOM 808 C CA . ALA A 1 99 ? -2.225 6.769 11.756 1.00 85.50 99 ALA A CA 1
ATOM 809 C C . ALA A 1 99 ? -0.863 6.119 11.415 1.00 85.50 99 ALA A C 1
ATOM 811 O O . ALA A 1 99 ? -0.332 6.292 10.320 1.00 85.50 99 ALA A O 1
ATOM 812 N N . LYS A 1 100 ? -0.267 5.336 12.326 1.00 84.50 100 LYS A N 1
ATOM 813 C CA . LYS A 1 100 ? 0.984 4.598 12.044 1.00 84.50 100 LYS A CA 1
ATOM 814 C C . LYS A 1 100 ? 0.738 3.340 11.206 1.00 84.50 100 LYS A C 1
ATOM 816 O O . LYS A 1 100 ? 1.588 2.942 10.406 1.00 84.50 100 LYS A O 1
ATOM 821 N N . GLN A 1 101 ? -0.391 2.682 11.428 1.00 85.88 101 GLN A N 1
ATOM 822 C CA . GLN A 1 101 ? -0.764 1.430 10.793 1.00 85.88 101 GLN A CA 1
ATOM 823 C C . GLN A 1 101 ? -1.201 1.677 9.351 1.00 85.88 101 GLN A C 1
ATOM 825 O O . GLN A 1 101 ? -0.768 0.936 8.469 1.00 85.88 101 GLN A O 1
ATOM 830 N N . ILE A 1 102 ? -1.947 2.758 9.096 1.00 90.81 102 ILE A N 1
ATOM 831 C CA . ILE A 1 102 ? -2.368 3.122 7.738 1.00 90.81 102 ILE A CA 1
ATOM 832 C C . ILE A 1 102 ? -1.177 3.418 6.817 1.00 90.81 102 ILE A C 1
ATOM 834 O O . ILE A 1 102 ? -1.154 2.958 5.683 1.00 90.81 102 ILE A O 1
ATOM 838 N N . VAL A 1 103 ? -0.099 4.025 7.333 1.00 91.31 103 VAL A N 1
ATOM 839 C CA . VAL A 1 103 ? 1.156 4.195 6.571 1.00 91.31 103 VAL A CA 1
ATOM 840 C C . VAL A 1 103 ? 1.718 2.847 6.110 1.00 91.31 103 VAL A C 1
ATOM 842 O O . VAL A 1 103 ? 2.189 2.715 4.985 1.00 91.31 103 VAL A O 1
ATOM 845 N N . SER A 1 104 ? 1.670 1.818 6.962 1.00 87.81 104 SER A N 1
ATOM 846 C CA . SER A 1 104 ? 2.141 0.481 6.572 1.00 87.81 104 SER A CA 1
ATOM 847 C C . SER A 1 104 ? 1.239 -0.142 5.502 1.00 87.81 104 SER A C 1
ATOM 849 O O . SER A 1 104 ? 1.748 -0.789 4.592 1.00 87.81 104 SER A O 1
ATOM 851 N N . TYR A 1 105 ? -0.075 0.065 5.602 1.00 89.00 105 TYR A N 1
ATOM 852 C CA . TYR A 1 105 ? -1.063 -0.420 4.640 1.00 89.00 105 TYR A CA 1
ATOM 853 C C . TYR A 1 105 ? -0.869 0.193 3.246 1.00 89.00 105 TYR A C 1
ATOM 855 O O . TYR A 1 105 ? -0.727 -0.548 2.268 1.00 89.00 105 TYR A O 1
ATOM 863 N N . VAL A 1 106 ? -0.754 1.522 3.175 1.00 93.06 106 VAL A N 1
ATOM 864 C CA . VAL A 1 106 ? -0.512 2.267 1.930 1.00 93.06 106 VAL A CA 1
ATOM 865 C C . VAL A 1 106 ? 0.790 1.815 1.270 1.00 93.06 106 VAL A C 1
ATOM 867 O O . VAL A 1 106 ? 0.826 1.499 0.083 1.00 93.06 106 VAL A O 1
ATOM 870 N N . LEU A 1 107 ? 1.874 1.691 2.043 1.00 93.06 107 LEU A N 1
ATOM 871 C CA . LEU A 1 107 ? 3.171 1.281 1.498 1.00 93.06 107 LEU A CA 1
ATOM 872 C C . LEU A 1 107 ? 3.214 -0.178 1.036 1.00 93.06 107 LEU A C 1
ATOM 874 O O . LEU A 1 107 ? 4.053 -0.525 0.205 1.00 93.06 107 LEU A O 1
ATOM 878 N N . VAL A 1 108 ? 2.342 -1.046 1.555 1.00 89.19 108 VAL A N 1
ATOM 879 C CA . VAL A 1 108 ? 2.185 -2.400 1.010 1.00 89.19 108 VAL A CA 1
ATOM 880 C C . VAL A 1 108 ? 1.511 -2.344 -0.360 1.00 89.19 108 VAL A C 1
ATOM 882 O O . VAL A 1 108 ? 2.004 -3.003 -1.273 1.00 89.19 108 VAL A O 1
ATOM 885 N N . HIS A 1 109 ? 0.471 -1.528 -0.540 1.00 90.12 109 HIS A N 1
ATOM 886 C CA . HIS A 1 109 ? -0.186 -1.346 -1.840 1.00 90.12 109 HIS A CA 1
ATOM 887 C C . HIS A 1 109 ? 0.725 -0.675 -2.870 1.00 90.12 109 HIS A C 1
ATOM 889 O O . HIS A 1 109 ? 0.788 -1.132 -4.007 1.00 90.12 109 HIS A O 1
ATOM 895 N N . PHE A 1 110 ? 1.549 0.289 -2.451 1.00 93.94 110 PHE A N 1
ATOM 896 C CA . PHE A 1 110 ? 2.636 0.823 -3.277 1.00 93.94 110 PHE A CA 1
ATOM 897 C C . PHE A 1 110 ? 3.561 -0.290 -3.802 1.00 93.94 110 PHE A C 1
ATOM 899 O O . PHE A 1 110 ? 3.872 -0.364 -4.991 1.00 93.94 110 PHE A O 1
ATOM 906 N N . ASN A 1 111 ? 3.980 -1.193 -2.909 1.00 92.19 111 ASN A N 1
ATOM 907 C CA . ASN A 1 111 ? 4.824 -2.349 -3.227 1.00 92.19 111 ASN A CA 1
ATOM 908 C C . ASN A 1 111 ? 4.127 -3.286 -4.236 1.00 92.19 111 ASN A C 1
ATOM 910 O O . ASN A 1 111 ? 4.762 -3.773 -5.172 1.00 92.19 111 ASN A O 1
ATOM 914 N N . ILE A 1 112 ? 2.821 -3.526 -4.058 1.00 89.25 112 ILE A N 1
ATOM 915 C CA . ILE A 1 112 ? 1.998 -4.357 -4.950 1.00 89.25 112 ILE A CA 1
ATOM 916 C C . ILE A 1 112 ? 1.918 -3.732 -6.340 1.00 89.25 112 ILE A C 1
ATOM 918 O O . ILE A 1 112 ? 2.245 -4.420 -7.304 1.00 89.25 112 ILE A O 1
ATOM 922 N N . ALA A 1 113 ? 1.568 -2.449 -6.444 1.00 92.12 113 ALA A N 1
ATOM 923 C CA . ALA A 1 113 ? 1.494 -1.732 -7.715 1.00 92.12 113 ALA A CA 1
ATOM 924 C C . ALA A 1 113 ? 2.841 -1.766 -8.457 1.00 92.12 113 ALA A C 1
ATOM 926 O O . ALA A 1 113 ? 2.901 -2.054 -9.652 1.00 92.12 113 ALA A O 1
ATOM 927 N N . CYS A 1 114 ? 3.955 -1.587 -7.740 1.00 94.12 114 CYS A N 1
ATOM 928 C CA . CYS A 1 114 ? 5.282 -1.719 -8.335 1.00 94.12 114 CYS A CA 1
ATOM 929 C C . CYS A 1 114 ? 5.513 -3.124 -8.917 1.00 94.12 114 CYS A C 1
ATOM 931 O O . CYS A 1 114 ? 5.926 -3.253 -10.068 1.00 94.12 114 CYS A O 1
ATOM 933 N N . VAL A 1 115 ? 5.253 -4.184 -8.150 1.00 91.94 115 VAL A N 1
ATOM 934 C CA . VAL A 1 115 ? 5.542 -5.563 -8.582 1.00 91.94 115 VAL A CA 1
ATOM 935 C C . VAL A 1 115 ? 4.582 -6.045 -9.672 1.00 91.94 115 VAL A C 1
ATOM 937 O O . VAL A 1 115 ? 5.038 -6.653 -10.638 1.00 91.94 115 VAL A O 1
ATOM 940 N N . ARG A 1 116 ? 3.275 -5.812 -9.511 1.00 88.12 116 ARG A N 1
ATOM 941 C CA . ARG A 1 116 ? 2.229 -6.396 -10.364 1.00 88.12 116 ARG A CA 1
ATOM 942 C C . ARG A 1 116 ? 1.870 -5.546 -11.582 1.00 88.12 116 ARG A C 1
ATOM 944 O O . ARG A 1 116 ? 1.475 -6.130 -12.580 1.00 88.12 116 ARG A O 1
ATOM 951 N N . GLU A 1 117 ? 2.113 -4.234 -11.556 1.00 90.38 117 GLU A N 1
ATOM 952 C CA . GLU A 1 117 ? 1.799 -3.349 -12.691 1.00 90.38 117 GLU A CA 1
ATOM 953 C C . GLU A 1 117 ? 3.055 -2.818 -13.387 1.00 90.38 117 GLU A C 1
ATOM 955 O O . GLU A 1 117 ? 3.232 -2.972 -14.596 1.00 90.38 117 GLU A O 1
ATOM 960 N N . ILE A 1 118 ? 3.977 -2.208 -12.637 1.00 93.56 118 ILE A N 1
ATOM 961 C CA . ILE A 1 118 ? 5.139 -1.543 -13.250 1.00 93.56 118 ILE A CA 1
ATOM 962 C C . ILE A 1 118 ? 6.169 -2.571 -13.736 1.00 93.56 118 ILE A C 1
ATOM 964 O O . ILE A 1 118 ? 6.689 -2.468 -14.848 1.00 93.56 118 ILE A O 1
ATOM 968 N N . TYR A 1 119 ? 6.499 -3.557 -12.901 1.00 93.94 119 TYR A N 1
ATOM 969 C CA . TYR A 1 119 ? 7.637 -4.451 -13.130 1.00 93.94 119 TYR A CA 1
ATOM 970 C C . TYR A 1 119 ? 7.277 -5.871 -13.568 1.00 93.94 119 TYR A C 1
ATOM 972 O O . TYR A 1 119 ? 8.202 -6.630 -13.853 1.00 93.94 119 TYR A O 1
ATOM 980 N N . THR A 1 120 ? 5.991 -6.209 -13.696 1.00 90.38 120 THR A N 1
ATOM 981 C CA . THR A 1 120 ? 5.553 -7.500 -14.257 1.00 90.38 120 THR A CA 1
ATOM 982 C C . THR A 1 120 ? 6.149 -7.742 -15.651 1.00 90.38 120 THR A C 1
ATOM 984 O O . THR A 1 120 ? 6.372 -6.791 -16.417 1.00 90.38 120 THR A O 1
ATOM 987 N N . ALA A 1 121 ? 6.401 -9.010 -15.996 1.00 86.94 121 ALA A N 1
ATOM 988 C CA . ALA A 1 121 ? 6.831 -9.405 -17.336 1.00 86.94 121 ALA A CA 1
ATOM 989 C C . ALA A 1 121 ? 5.815 -9.039 -18.431 1.00 86.94 121 ALA A C 1
ATOM 991 O O . ALA A 1 121 ? 6.218 -8.812 -19.565 1.00 86.94 121 ALA A O 1
ATOM 992 N N . LYS A 1 122 ? 4.523 -8.918 -18.093 1.00 86.69 122 LYS A N 1
ATOM 993 C CA . LYS A 1 122 ? 3.460 -8.527 -19.040 1.00 86.69 122 LYS A CA 1
ATOM 994 C C . LYS A 1 122 ? 3.555 -7.064 -19.490 1.00 86.69 122 LYS A C 1
ATOM 996 O O . LYS A 1 122 ? 2.995 -6.695 -20.517 1.00 86.69 122 LYS A O 1
ATOM 1001 N N . ASN A 1 123 ? 4.250 -6.224 -18.724 1.00 88.25 123 ASN A N 1
ATOM 1002 C CA . ASN A 1 123 ? 4.448 -4.823 -19.059 1.00 88.25 123 ASN A CA 1
ATOM 1003 C C . ASN A 1 123 ? 5.685 -4.682 -19.963 1.00 88.25 123 ASN A C 1
ATOM 1005 O O . ASN A 1 123 ? 6.821 -4.775 -19.489 1.00 88.25 123 ASN A O 1
ATOM 1009 N N . ASN A 1 124 ? 5.458 -4.420 -21.252 1.00 88.94 124 ASN A N 1
ATOM 1010 C CA . ASN A 1 124 ? 6.500 -4.316 -22.283 1.00 88.94 124 ASN A CA 1
ATOM 1011 C C . ASN A 1 124 ? 7.245 -2.966 -22.296 1.00 88.94 124 ASN A C 1
ATOM 1013 O O . ASN A 1 124 ? 8.109 -2.747 -23.146 1.00 88.94 124 ASN A O 1
ATOM 1017 N N . ALA A 1 125 ? 6.940 -2.050 -21.371 1.00 91.31 125 ALA A N 1
ATOM 1018 C CA . ALA A 1 125 ? 7.614 -0.759 -21.288 1.00 91.31 125 ALA A CA 1
ATOM 1019 C C . ALA A 1 125 ? 9.12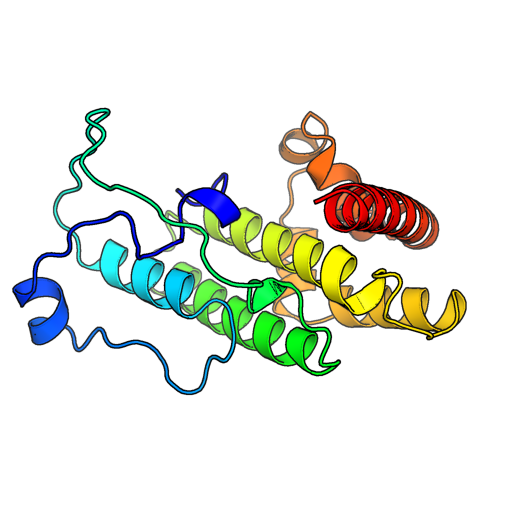5 -0.905 -21.031 1.00 91.31 125 ALA A C 1
ATOM 1021 O O . ALA A 1 125 ? 9.588 -1.818 -20.332 1.00 91.31 125 ALA A O 1
ATOM 1022 N N . SER A 1 126 ? 9.907 0.046 -21.549 1.00 93.81 126 SER A N 1
ATOM 1023 C CA . SER A 1 126 ? 11.359 0.030 -21.388 1.00 93.81 126 SER A CA 1
ATOM 1024 C C . SER A 1 126 ? 11.770 0.158 -19.916 1.00 93.81 126 SER A C 1
ATOM 1026 O O . SER A 1 126 ? 11.048 0.689 -19.070 1.00 93.81 126 SER A O 1
ATOM 1028 N N . SER A 1 127 ? 12.996 -0.258 -19.584 1.00 92.75 127 SER A N 1
ATOM 1029 C CA . SER A 1 127 ? 13.535 -0.070 -18.226 1.00 92.75 127 SER A CA 1
ATOM 1030 C C . SER A 1 127 ? 13.553 1.398 -17.780 1.00 92.75 127 SER A C 1
ATOM 1032 O O . SER A 1 127 ? 13.448 1.673 -16.582 1.00 92.75 127 SER A O 1
ATOM 1034 N N . LYS A 1 128 ? 13.695 2.330 -18.730 1.00 94.94 128 LYS A N 1
ATOM 1035 C CA . LYS A 1 128 ? 13.663 3.773 -18.480 1.00 94.94 128 LYS A CA 1
ATOM 1036 C C . LYS A 1 128 ? 12.244 4.230 -18.142 1.00 94.94 128 LYS A C 1
ATOM 1038 O O . LYS A 1 128 ? 12.074 4.971 -17.175 1.00 94.94 128 LYS A O 1
ATOM 1043 N N . ASP A 1 129 ? 11.248 3.733 -18.866 1.00 95.00 129 ASP A N 1
ATOM 1044 C CA . ASP A 1 129 ? 9.840 4.079 -18.651 1.00 95.00 129 ASP A CA 1
ATOM 1045 C C . ASP A 1 129 ? 9.305 3.475 -17.356 1.00 95.00 129 ASP A C 1
ATOM 1047 O O . ASP A 1 129 ? 8.680 4.181 -16.573 1.00 95.00 129 ASP A O 1
ATOM 1051 N N . LYS A 1 130 ? 9.671 2.228 -17.033 1.00 95.62 130 LYS A N 1
ATOM 1052 C CA . LYS A 1 130 ? 9.365 1.616 -15.727 1.00 95.62 130 LYS A CA 1
ATOM 1053 C C . LYS A 1 130 ? 9.961 2.416 -14.565 1.00 95.62 130 LYS A C 1
ATOM 1055 O O . LYS A 1 130 ? 9.302 2.641 -13.555 1.00 95.62 130 LYS A O 1
ATOM 1060 N N . LEU A 1 131 ? 11.195 2.911 -14.714 1.00 97.00 131 LEU A N 1
ATOM 1061 C CA . LEU A 1 131 ? 11.815 3.788 -13.715 1.00 97.00 131 LEU A CA 1
ATOM 1062 C C . LEU A 1 131 ? 11.099 5.146 -13.610 1.00 97.00 131 LEU A C 1
ATOM 1064 O O . LEU A 1 131 ? 11.002 5.693 -12.511 1.00 97.00 131 LEU A O 1
ATOM 1068 N N . LYS A 1 132 ? 10.619 5.703 -14.729 1.00 96.62 132 LYS A N 1
ATOM 1069 C CA . LYS A 1 132 ? 9.811 6.930 -14.742 1.00 96.62 132 LYS A CA 1
ATOM 1070 C C . LYS A 1 132 ? 8.474 6.702 -14.031 1.00 96.62 132 LYS A C 1
ATOM 1072 O O . LYS A 1 132 ? 8.137 7.501 -13.165 1.00 96.62 132 LYS A O 1
ATOM 1077 N N . ALA A 1 133 ? 7.789 5.596 -14.315 1.00 95.62 133 ALA A N 1
ATOM 1078 C CA . ALA A 1 133 ? 6.540 5.207 -13.665 1.00 95.62 133 ALA A CA 1
ATOM 1079 C C . ALA A 1 133 ? 6.716 5.024 -12.150 1.00 95.62 133 ALA A C 1
ATOM 1081 O O . ALA A 1 133 ? 5.959 5.603 -11.381 1.00 95.62 133 ALA A O 1
ATOM 1082 N N . LEU A 1 134 ? 7.775 4.332 -11.703 1.00 97.12 134 LEU A N 1
ATOM 1083 C CA . LEU A 1 134 ? 8.093 4.194 -10.275 1.00 97.12 134 LEU A CA 1
ATOM 1084 C C . LEU A 1 134 ? 8.263 5.556 -9.589 1.00 97.12 134 LEU A C 1
ATOM 1086 O O . LEU A 1 134 ? 7.774 5.765 -8.482 1.00 97.12 134 LEU A O 1
ATOM 1090 N N . LYS A 1 135 ? 8.983 6.482 -10.232 1.00 97.38 135 LYS A N 1
ATOM 1091 C CA . LYS A 1 135 ? 9.173 7.838 -9.701 1.00 97.38 135 LYS A CA 1
ATOM 1092 C C . LYS A 1 135 ? 7.875 8.638 -9.687 1.00 97.38 135 LYS A C 1
ATOM 1094 O O . LYS A 1 135 ? 7.712 9.434 -8.775 1.00 97.38 135 LYS A O 1
ATOM 1099 N N . SER A 1 136 ? 7.016 8.460 -10.690 1.00 95.81 136 SER A N 1
ATOM 1100 C CA . SER A 1 136 ? 5.701 9.103 -10.748 1.00 95.81 136 SER A CA 1
ATOM 1101 C C . SER A 1 136 ? 4.834 8.621 -9.593 1.00 95.81 136 SER A C 1
ATOM 1103 O O . SER A 1 136 ? 4.421 9.428 -8.777 1.00 95.81 136 SER A O 1
ATOM 1105 N N . LEU A 1 137 ? 4.702 7.301 -9.435 1.00 96.00 137 LEU A N 1
ATOM 1106 C CA . LEU A 1 137 ? 3.920 6.697 -8.359 1.00 96.00 137 LEU A CA 1
ATOM 1107 C C . LEU A 1 137 ? 4.422 7.109 -6.969 1.00 96.00 137 LEU A C 1
ATOM 1109 O O . LEU A 1 137 ? 3.637 7.369 -6.071 1.00 96.00 137 LEU A O 1
ATOM 1113 N N . ALA A 1 138 ? 5.741 7.189 -6.778 1.00 96.94 138 ALA A N 1
ATOM 1114 C CA . ALA A 1 138 ? 6.325 7.620 -5.507 1.00 96.94 138 ALA A CA 1
ATOM 1115 C C . ALA A 1 138 ? 6.103 9.112 -5.190 1.00 96.94 138 ALA A C 1
ATOM 1117 O O . ALA A 1 138 ? 6.412 9.524 -4.075 1.00 96.94 138 ALA A O 1
ATOM 1118 N N . ARG A 1 139 ? 5.653 9.910 -6.167 1.00 95.88 139 ARG A N 1
ATOM 1119 C CA . ARG A 1 139 ? 5.358 11.342 -6.028 1.00 95.88 139 ARG A CA 1
ATOM 1120 C C . ARG A 1 139 ? 3.874 11.643 -5.860 1.00 95.88 139 ARG A C 1
ATOM 1122 O O . ARG A 1 139 ? 3.581 12.780 -5.524 1.00 95.88 139 ARG A O 1
ATOM 1129 N N . GLU A 1 140 ? 2.989 10.674 -6.086 1.00 95.88 140 GLU A N 1
ATOM 1130 C CA . GLU A 1 140 ? 1.577 10.823 -5.721 1.00 95.88 140 GLU A CA 1
ATOM 1131 C C . GLU A 1 140 ? 1.473 11.129 -4.225 1.00 95.88 140 GLU A C 1
ATOM 1133 O O . GLU A 1 140 ? 2.205 10.540 -3.415 1.00 95.88 140 GLU A O 1
ATOM 1138 N N . ASP A 1 141 ? 0.571 12.037 -3.861 1.00 95.38 141 ASP A N 1
ATOM 1139 C CA . ASP A 1 141 ? 0.545 12.667 -2.540 1.00 95.38 141 ASP A CA 1
ATOM 1140 C C . ASP A 1 141 ? 0.476 11.635 -1.408 1.00 95.38 141 ASP A C 1
ATOM 1142 O O . ASP A 1 141 ? 1.305 11.649 -0.487 1.00 95.38 141 ASP A O 1
ATOM 1146 N N . VAL A 1 142 ? -0.439 10.665 -1.506 1.00 96.19 142 VAL A N 1
ATOM 1147 C CA . VAL A 1 142 ? -0.612 9.620 -0.485 1.00 96.19 142 VAL A CA 1
ATOM 1148 C C . VAL A 1 142 ? 0.651 8.772 -0.291 1.00 96.19 142 VAL A C 1
ATOM 1150 O O . VAL A 1 142 ? 1.030 8.441 0.843 1.00 96.19 142 VAL A O 1
ATOM 1153 N N . PHE A 1 143 ? 1.352 8.443 -1.380 1.00 97.06 143 PHE A N 1
ATOM 1154 C CA . PHE A 1 143 ? 2.549 7.611 -1.334 1.00 97.06 143 PHE A CA 1
ATOM 1155 C C . PHE A 1 143 ? 3.760 8.403 -0.850 1.00 97.06 143 PHE A C 1
ATOM 1157 O O . PHE A 1 143 ? 4.500 7.895 -0.004 1.00 97.06 143 PHE A O 1
ATOM 1164 N N . ASP A 1 144 ? 3.946 9.642 -1.304 1.00 97.06 144 ASP A N 1
ATOM 1165 C CA . ASP A 1 144 ? 5.039 10.504 -0.852 1.00 97.06 144 ASP A CA 1
ATOM 1166 C C . ASP A 1 144 ? 4.938 10.788 0.656 1.00 97.06 144 ASP A C 1
ATOM 1168 O O . ASP A 1 144 ? 5.914 10.611 1.401 1.00 97.06 144 ASP A O 1
ATOM 1172 N N . ILE A 1 145 ? 3.740 11.126 1.147 1.00 96.06 145 ILE A N 1
ATOM 1173 C CA . ILE A 1 145 ? 3.480 11.328 2.579 1.00 96.06 145 ILE A CA 1
ATOM 1174 C C . ILE A 1 145 ? 3.837 10.061 3.368 1.00 96.06 145 ILE A C 1
ATOM 1176 O O . ILE A 1 145 ? 4.559 10.122 4.373 1.00 96.06 145 ILE A O 1
ATOM 1180 N N . CYS A 1 146 ? 3.383 8.891 2.915 1.00 95.56 146 CYS A N 1
ATOM 1181 C CA . CYS A 1 146 ? 3.643 7.630 3.604 1.00 95.56 146 CYS A CA 1
ATOM 1182 C C . CYS A 1 146 ? 5.126 7.219 3.556 1.00 95.56 146 CYS A C 1
ATOM 1184 O O . CYS A 1 146 ? 5.672 6.767 4.569 1.00 95.56 146 CYS A O 1
ATOM 1186 N N . LEU A 1 147 ? 5.819 7.433 2.434 1.00 96.06 147 LEU A N 1
ATOM 1187 C CA . LEU A 1 147 ? 7.261 7.198 2.295 1.00 96.06 147 LEU A CA 1
ATOM 1188 C C . LEU A 1 147 ? 8.056 8.076 3.272 1.00 96.06 147 LEU A C 1
ATOM 1190 O O . LEU A 1 147 ? 8.972 7.591 3.953 1.00 96.06 147 LEU A O 1
ATOM 1194 N N . ARG A 1 148 ? 7.680 9.352 3.422 1.00 94.94 148 ARG A N 1
ATOM 1195 C CA . ARG A 1 148 ? 8.280 10.265 4.408 1.00 94.94 148 ARG A CA 1
ATOM 1196 C C . ARG A 1 148 ? 8.028 9.806 5.845 1.00 94.94 148 ARG A C 1
ATOM 1198 O O . ARG A 1 148 ? 8.968 9.812 6.643 1.00 94.94 148 ARG A O 1
ATOM 1205 N N . LYS A 1 149 ? 6.834 9.293 6.155 1.00 93.94 149 LYS A N 1
ATOM 1206 C CA . LYS A 1 149 ? 6.466 8.769 7.487 1.00 93.94 149 LYS A CA 1
ATOM 1207 C C . LYS A 1 149 ? 7.066 7.397 7.829 1.00 93.94 149 LYS A C 1
ATOM 1209 O O . LYS A 1 149 ? 7.102 7.025 9.005 1.00 93.94 149 LYS A O 1
ATOM 1214 N N . LEU A 1 150 ? 7.577 6.641 6.853 1.00 90.50 150 LEU A N 1
ATOM 1215 C CA . LEU A 1 150 ? 8.191 5.331 7.095 1.00 90.50 150 LEU A CA 1
ATOM 1216 C C . LEU A 1 150 ? 9.410 5.437 8.025 1.00 90.50 150 LEU A C 1
ATOM 1218 O O . LEU A 1 150 ? 10.404 6.087 7.693 1.00 90.50 150 LEU A O 1
ATOM 1222 N N . LYS A 1 151 ? 9.374 4.737 9.162 1.00 88.81 151 LYS A N 1
ATOM 1223 C CA . LYS A 1 151 ? 10.532 4.610 10.058 1.00 88.81 151 LYS A CA 1
ATOM 1224 C C . LYS A 1 151 ? 11.517 3.572 9.523 1.00 88.81 151 LYS A C 1
ATOM 1226 O O . LYS A 1 151 ? 11.151 2.408 9.357 1.00 88.81 151 LYS A O 1
ATOM 1231 N N . ILE A 1 152 ? 12.775 3.974 9.336 1.00 85.19 152 ILE A N 1
ATOM 1232 C CA . ILE A 1 152 ? 13.849 3.098 8.837 1.00 85.19 152 ILE A CA 1
ATOM 1233 C C . ILE A 1 152 ? 14.029 1.880 9.751 1.00 85.19 152 ILE A C 1
ATOM 1235 O O . ILE A 1 152 ? 14.056 0.757 9.262 1.00 85.19 152 ILE A O 1
ATOM 1239 N N . THR A 1 153 ? 14.028 2.078 11.071 1.00 83.69 153 THR A N 1
ATOM 1240 C CA . THR A 1 153 ? 14.157 0.999 12.070 1.00 83.69 153 THR A CA 1
ATOM 1241 C C . THR A 1 153 ? 13.053 -0.058 11.981 1.00 83.69 153 THR A C 1
ATOM 1243 O O . THR A 1 153 ? 13.282 -1.216 12.312 1.00 83.69 153 THR A O 1
ATOM 1246 N N . ARG A 1 154 ? 11.860 0.305 11.490 1.00 79.75 154 ARG A N 1
ATOM 1247 C CA . ARG A 1 154 ? 10.743 -0.630 11.263 1.00 79.75 154 ARG A CA 1
ATOM 1248 C C . ARG A 1 154 ? 10.867 -1.366 9.925 1.00 79.75 154 ARG A C 1
ATOM 1250 O O . ARG A 1 154 ? 10.367 -2.484 9.802 1.00 79.75 154 ARG A O 1
ATOM 1257 N N . ALA A 1 155 ? 11.480 -0.732 8.926 1.00 81.81 155 ALA A N 1
ATOM 1258 C CA . ALA A 1 155 ? 11.624 -1.270 7.576 1.00 81.81 155 ALA A CA 1
ATOM 1259 C C . ALA A 1 155 ? 12.848 -2.182 7.425 1.00 81.81 155 ALA A C 1
ATOM 1261 O O . ALA A 1 155 ? 12.757 -3.213 6.765 1.00 81.81 155 ALA A O 1
ATOM 1262 N N . LEU A 1 156 ? 13.969 -1.821 8.054 1.00 83.50 156 LEU A N 1
ATOM 1263 C CA . LEU A 1 156 ? 15.257 -2.500 7.911 1.00 83.50 156 LEU A CA 1
ATOM 1264 C C . LEU A 1 156 ? 15.194 -4.012 8.216 1.00 83.50 156 LEU A C 1
ATOM 1266 O O . LEU A 1 156 ? 15.680 -4.781 7.387 1.00 83.50 156 LEU A O 1
ATOM 1270 N N . PRO A 1 157 ? 14.518 -4.482 9.290 1.00 85.31 157 PRO A N 1
ATOM 1271 C CA . PRO A 1 157 ? 14.434 -5.913 9.604 1.00 85.31 157 PRO A CA 1
ATOM 1272 C C . PRO A 1 157 ? 13.520 -6.713 8.663 1.00 85.31 157 PRO A C 1
ATOM 1274 O O . PRO A 1 157 ? 13.389 -7.923 8.814 1.00 85.31 157 PRO A O 1
ATOM 1277 N N . LYS A 1 158 ? 12.816 -6.056 7.729 1.00 84.31 158 LYS A N 1
ATOM 1278 C CA . LYS A 1 158 ? 11.797 -6.673 6.870 1.00 84.31 158 LYS A CA 1
ATOM 1279 C C . LYS A 1 158 ? 12.235 -6.576 5.404 1.00 84.31 158 LYS A C 1
ATOM 1281 O O . LYS A 1 158 ? 11.891 -5.587 4.757 1.00 84.31 158 LYS A O 1
ATOM 1286 N N . PRO A 1 159 ? 12.891 -7.605 4.830 1.00 83.19 159 PRO A N 1
ATOM 1287 C CA . PRO A 1 159 ? 13.386 -7.580 3.447 1.00 83.19 159 PRO A CA 1
ATOM 1288 C C . PRO A 1 159 ? 12.342 -7.177 2.399 1.00 83.19 159 PRO A C 1
ATOM 1290 O O . PRO A 1 159 ? 12.641 -6.452 1.455 1.00 83.19 159 PRO A O 1
ATOM 1293 N N . ARG A 1 160 ? 11.070 -7.545 2.610 1.00 81.31 160 ARG A N 1
ATOM 1294 C CA . ARG A 1 160 ? 9.944 -7.137 1.747 1.00 81.31 160 ARG A CA 1
ATOM 1295 C C . ARG A 1 160 ? 9.730 -5.617 1.645 1.00 81.31 160 ARG A C 1
ATOM 1297 O O . ARG A 1 160 ? 9.057 -5.163 0.728 1.00 81.31 160 ARG A O 1
ATOM 1304 N N . LEU A 1 161 ? 10.251 -4.837 2.592 1.00 86.81 161 LEU A N 1
ATOM 1305 C CA . LEU A 1 161 ? 10.157 -3.375 2.623 1.00 86.81 161 LEU A CA 1
ATOM 1306 C C . LEU A 1 161 ? 11.429 -2.687 2.115 1.00 86.81 161 LEU A C 1
ATOM 1308 O O . LEU A 1 161 ? 11.439 -1.464 2.010 1.00 86.81 161 LEU A O 1
ATOM 1312 N N . TRP A 1 162 ? 12.490 -3.426 1.780 1.00 90.81 162 TRP A N 1
ATOM 1313 C CA . TRP A 1 162 ? 13.730 -2.829 1.282 1.00 90.81 162 TRP A CA 1
ATOM 1314 C C . TRP A 1 162 ? 13.544 -2.008 -0.004 1.00 90.81 162 TRP A C 1
ATOM 1316 O O . TRP A 1 162 ? 14.065 -0.894 -0.041 1.00 90.81 162 TRP A O 1
ATOM 1326 N N . PRO A 1 163 ? 12.755 -2.438 -1.014 1.00 93.69 163 PRO A N 1
ATOM 1327 C CA . PRO A 1 163 ? 12.496 -1.599 -2.188 1.00 93.69 163 PRO A CA 1
ATOM 1328 C C . PRO A 1 163 ? 11.834 -0.261 -1.823 1.00 93.69 163 PRO A C 1
ATOM 1330 O O . PRO A 1 163 ? 12.216 0.789 -2.335 1.00 93.69 163 PRO A O 1
ATOM 1333 N N . VAL A 1 164 ? 10.901 -0.285 -0.866 1.00 93.88 164 VAL A N 1
ATOM 1334 C CA . VAL A 1 164 ? 10.221 0.908 -0.338 1.00 93.88 164 VAL A CA 1
ATOM 1335 C C . VAL A 1 164 ? 11.199 1.810 0.421 1.00 93.88 164 VAL A C 1
ATOM 1337 O O . VAL A 1 164 ? 11.176 3.030 0.262 1.00 93.88 164 VAL A O 1
ATOM 1340 N N . LEU A 1 165 ? 12.106 1.224 1.209 1.00 93.81 165 LEU A N 1
ATOM 1341 C CA . LEU A 1 165 ? 13.174 1.960 1.885 1.00 93.81 165 LEU A CA 1
ATOM 1342 C C . LEU A 1 165 ? 14.113 2.638 0.874 1.00 93.81 165 LEU A C 1
ATOM 1344 O O . LEU A 1 165 ? 14.462 3.802 1.053 1.00 93.81 165 LEU A O 1
ATOM 1348 N N . CYS A 1 166 ? 14.466 1.963 -0.222 1.00 95.56 166 CYS A N 1
ATOM 1349 C CA . CYS A 1 166 ? 15.233 2.567 -1.310 1.00 95.56 166 CYS A CA 1
ATOM 1350 C C . CYS A 1 166 ? 14.482 3.744 -1.955 1.00 95.56 166 CYS A C 1
ATOM 1352 O O . CYS A 1 166 ? 15.101 4.776 -2.208 1.00 95.56 166 CYS A O 1
ATOM 1354 N N . CYS A 1 167 ? 13.165 3.636 -2.174 1.00 96.38 167 CYS A N 1
ATOM 1355 C CA . CYS A 1 167 ? 12.338 4.751 -2.655 1.00 96.38 167 CYS A CA 1
ATOM 1356 C C . CYS A 1 167 ? 12.364 5.942 -1.687 1.00 96.38 167 CYS A C 1
ATOM 1358 O O . CYS A 1 167 ? 12.608 7.065 -2.125 1.00 96.38 167 CYS A O 1
ATOM 1360 N N . LYS A 1 168 ? 12.223 5.701 -0.374 1.00 95.12 168 LYS A N 1
ATOM 1361 C CA . LYS A 1 168 ? 12.354 6.740 0.665 1.00 95.12 168 LYS A CA 1
ATOM 1362 C C . LYS A 1 168 ? 13.700 7.468 0.576 1.00 95.12 168 LYS A C 1
ATOM 1364 O O . LYS A 1 168 ? 13.752 8.688 0.685 1.00 95.12 168 LYS A O 1
ATOM 1369 N N . LEU A 1 169 ? 14.783 6.724 0.360 1.00 94.81 169 LEU A N 1
ATOM 1370 C CA . LEU A 1 169 ? 16.142 7.260 0.216 1.00 94.81 169 LEU A CA 1
ATOM 1371 C C . LEU A 1 169 ? 16.434 7.813 -1.193 1.00 94.81 169 LEU A C 1
ATOM 1373 O O . LEU A 1 169 ? 17.573 8.158 -1.492 1.00 94.81 169 LEU A O 1
ATOM 1377 N N . LYS A 1 170 ? 15.429 7.890 -2.078 1.00 95.31 170 LYS A N 1
ATOM 1378 C CA . LYS A 1 170 ? 15.545 8.318 -3.486 1.00 95.31 170 LYS A CA 1
ATOM 1379 C C . LYS A 1 170 ? 16.501 7.458 -4.333 1.00 95.31 170 LYS A C 1
ATOM 1381 O O . LYS A 1 170 ? 16.856 7.830 -5.453 1.00 95.31 170 LYS A O 1
ATOM 1386 N N . LEU A 1 171 ? 16.846 6.256 -3.866 1.00 96.88 171 LEU A N 1
ATOM 1387 C CA . LEU A 1 171 ? 17.662 5.251 -4.558 1.00 96.88 171 LEU A CA 1
ATOM 1388 C C . LEU A 1 171 ? 16.820 4.448 -5.568 1.00 96.88 171 LEU A C 1
ATOM 1390 O O . LEU A 1 171 ? 16.788 3.217 -5.556 1.00 96.88 171 LEU A O 1
ATOM 1394 N N . TYR A 1 172 ? 16.127 5.144 -6.474 1.00 97.12 172 TYR A N 1
ATOM 1395 C CA . TYR A 1 172 ? 15.135 4.544 -7.377 1.00 97.12 172 TYR A CA 1
ATOM 1396 C C . TYR A 1 172 ? 15.701 3.473 -8.315 1.00 97.12 172 TYR A C 1
ATOM 1398 O O . TYR A 1 172 ? 14.985 2.552 -8.692 1.00 97.12 172 TYR A O 1
ATOM 1406 N N . ARG A 1 173 ? 16.981 3.562 -8.699 1.00 96.56 173 ARG A N 1
ATOM 1407 C CA . ARG A 1 173 ? 17.624 2.533 -9.536 1.00 96.56 173 ARG A CA 1
ATOM 1408 C C . ARG A 1 173 ? 17.779 1.208 -8.785 1.00 96.56 173 ARG A C 1
ATOM 1410 O O . ARG A 1 173 ? 17.509 0.159 -9.361 1.00 96.56 173 ARG A O 1
ATOM 1417 N N . VAL A 1 174 ? 18.142 1.271 -7.503 1.00 96.44 174 VAL A N 1
ATOM 1418 C CA . VAL A 1 174 ? 18.258 0.094 -6.627 1.00 96.44 174 VAL A CA 1
ATOM 1419 C C . VAL A 1 174 ? 16.875 -0.489 -6.346 1.00 96.44 174 VAL A C 1
ATOM 1421 O O . VAL A 1 174 ? 16.673 -1.689 -6.511 1.00 96.44 174 VAL A O 1
ATOM 1424 N N . ALA A 1 175 ? 15.896 0.367 -6.027 1.00 96.81 175 ALA A N 1
ATOM 1425 C CA . ALA A 1 175 ? 14.503 -0.050 -5.860 1.00 96.81 175 ALA A CA 1
ATOM 1426 C C . ALA A 1 175 ? 13.972 -0.759 -7.119 1.00 96.81 175 ALA A C 1
ATOM 1428 O O . ALA A 1 175 ? 13.427 -1.853 -7.032 1.00 96.81 175 ALA A O 1
ATOM 1429 N N . SER A 1 176 ? 14.203 -0.167 -8.296 1.00 96.50 176 SER A N 1
ATOM 1430 C CA . SER A 1 176 ? 13.823 -0.717 -9.603 1.00 96.50 176 SER A CA 1
ATOM 1431 C C . SER A 1 176 ? 14.399 -2.114 -9.833 1.00 96.50 176 SER A C 1
ATOM 1433 O O . SER A 1 176 ? 13.675 -3.016 -10.247 1.00 96.50 176 SER A O 1
ATOM 1435 N N . LEU A 1 177 ? 15.682 -2.328 -9.523 1.00 95.50 177 LEU A N 1
ATOM 1436 C CA . LEU A 1 177 ? 16.300 -3.649 -9.628 1.00 95.50 177 LEU A CA 1
ATOM 1437 C C . LEU A 1 177 ? 15.632 -4.661 -8.687 1.00 95.50 177 LEU A C 1
ATOM 1439 O O . LEU A 1 177 ? 15.277 -5.756 -9.119 1.00 95.50 177 LEU A O 1
ATOM 1443 N N . ALA A 1 178 ? 15.410 -4.283 -7.428 1.00 95.25 178 ALA A N 1
ATOM 1444 C CA . ALA A 1 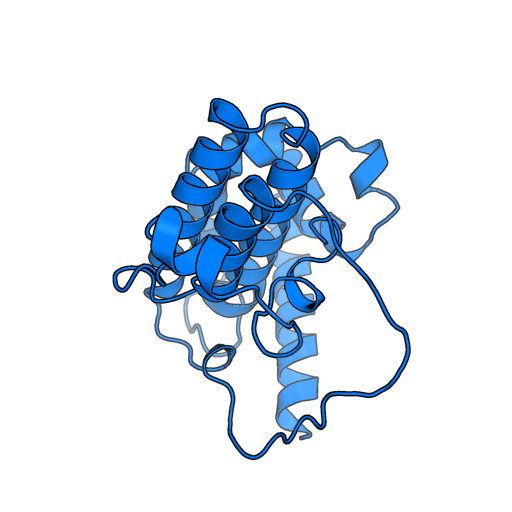178 ? 14.769 -5.155 -6.450 1.00 95.25 178 ALA A CA 1
ATOM 1445 C C . ALA A 1 178 ? 13.335 -5.537 -6.867 1.00 95.25 178 ALA A C 1
ATOM 1447 O O . ALA A 1 178 ? 12.949 -6.703 -6.760 1.00 95.25 178 ALA A O 1
ATOM 1448 N N . TYR A 1 179 ? 12.568 -4.588 -7.412 1.00 95.75 179 TYR A N 1
ATOM 1449 C CA . TYR A 1 179 ? 11.228 -4.847 -7.937 1.00 95.75 179 TYR A CA 1
ATOM 1450 C C . TYR A 1 179 ? 11.230 -5.778 -9.149 1.00 95.75 179 TYR A C 1
ATOM 1452 O O . TYR A 1 179 ? 10.420 -6.701 -9.191 1.00 95.75 179 TYR A O 1
ATOM 1460 N N . LYS A 1 180 ? 12.162 -5.601 -10.094 1.00 93.81 180 LYS A N 1
ATOM 1461 C CA . LYS A 1 180 ? 12.326 -6.512 -11.241 1.00 93.81 180 LYS A CA 1
ATOM 1462 C C . LYS A 1 180 ? 12.608 -7.944 -10.803 1.00 93.81 180 LYS A C 1
ATOM 1464 O O . LYS A 1 180 ? 11.969 -8.870 -11.293 1.00 93.81 180 LYS A O 1
ATOM 1469 N N . LEU A 1 181 ? 13.543 -8.125 -9.868 1.00 92.38 181 LEU A N 1
ATOM 1470 C CA . LEU A 1 181 ? 13.882 -9.446 -9.333 1.00 92.38 181 LEU A CA 1
ATOM 1471 C C . LEU A 1 181 ? 12.671 -10.090 -8.654 1.00 92.38 181 LEU A C 1
ATOM 1473 O O . LEU A 1 181 ? 12.394 -11.273 -8.859 1.00 92.38 181 LEU A O 1
ATOM 1477 N N . ARG A 1 182 ? 11.914 -9.306 -7.879 1.00 91.19 182 ARG A N 1
ATOM 1478 C CA . ARG A 1 182 ? 10.711 -9.796 -7.206 1.00 91.19 182 ARG A CA 1
ATOM 1479 C C . ARG A 1 182 ? 9.608 -10.182 -8.191 1.00 91.19 182 ARG A C 1
ATOM 1481 O O . ARG A 1 182 ? 9.020 -11.244 -8.014 1.00 91.19 182 ARG A O 1
ATOM 1488 N N . ALA A 1 183 ? 9.349 -9.355 -9.202 1.00 90.69 183 ALA A N 1
ATOM 1489 C CA . ALA A 1 183 ? 8.363 -9.636 -10.242 1.00 90.69 183 ALA A CA 1
ATOM 1490 C C . ALA A 1 183 ? 8.728 -10.910 -11.016 1.00 90.69 183 ALA A C 1
ATOM 1492 O O . ALA A 1 183 ? 7.930 -11.838 -11.056 1.00 90.69 183 ALA A O 1
ATOM 1493 N N . SER A 1 184 ? 9.979 -11.032 -11.475 1.00 88.31 184 SER A N 1
ATOM 1494 C CA . SER A 1 184 ? 10.457 -12.238 -12.163 1.00 88.31 184 SER A CA 1
ATOM 1495 C C . SER A 1 184 ? 10.355 -13.502 -11.298 1.00 88.31 184 SER A C 1
ATOM 1497 O O . SER A 1 184 ? 9.987 -14.565 -11.792 1.00 88.31 184 SER A O 1
ATOM 1499 N N . SER A 1 185 ? 10.637 -13.404 -9.993 1.00 87.31 185 SER A N 1
ATOM 1500 C CA . SER A 1 185 ? 10.456 -14.530 -9.070 1.00 87.31 185 SER A CA 1
ATOM 1501 C C . SER A 1 185 ? 8.990 -14.944 -8.918 1.00 87.31 185 SER A C 1
ATOM 1503 O O . SER A 1 185 ? 8.732 -16.138 -8.772 1.00 87.31 185 SER A O 1
ATOM 1505 N N . ASN A 1 186 ? 8.051 -13.994 -8.925 1.00 84.94 186 ASN A N 1
ATOM 1506 C CA . ASN A 1 186 ? 6.621 -14.298 -8.882 1.00 84.94 186 ASN A CA 1
ATOM 1507 C C . ASN A 1 186 ? 6.164 -14.941 -10.195 1.00 84.94 186 ASN A C 1
ATOM 1509 O O . ASN A 1 186 ? 5.535 -15.992 -10.145 1.00 84.94 186 ASN A O 1
ATOM 1513 N N . ASP A 1 187 ? 6.556 -14.373 -11.337 1.00 82.69 187 ASP A N 1
ATOM 1514 C CA . ASP A 1 187 ? 6.191 -14.882 -12.663 1.00 82.69 187 ASP A CA 1
ATOM 1515 C C . ASP A 1 187 ? 6.656 -16.339 -12.845 1.00 82.69 187 ASP A C 1
ATOM 1517 O O . ASP A 1 187 ? 5.878 -17.179 -13.283 1.00 82.69 187 ASP A O 1
ATOM 1521 N N . ARG A 1 188 ? 7.881 -16.678 -12.406 1.00 81.94 188 ARG A N 1
ATOM 1522 C CA . ARG A 1 188 ? 8.394 -18.064 -12.423 1.00 81.94 188 ARG A CA 1
ATOM 1523 C C . ARG A 1 188 ? 7.573 -19.024 -11.565 1.00 81.94 188 ARG A C 1
ATOM 1525 O O . ARG A 1 188 ? 7.399 -20.176 -11.934 1.00 81.94 188 ARG A O 1
ATOM 1532 N N . LYS A 1 189 ? 7.108 -18.589 -10.392 1.00 79.00 189 LYS A N 1
ATOM 1533 C CA . LYS A 1 189 ? 6.269 -19.437 -9.531 1.00 79.00 189 LYS A CA 1
ATOM 1534 C C . LYS A 1 189 ? 4.900 -19.662 -10.160 1.00 79.00 189 LYS A C 1
ATOM 1536 O O . LYS A 1 189 ? 4.408 -20.781 -10.147 1.00 79.00 189 LYS A O 1
ATOM 1541 N N . GLU A 1 190 ? 4.323 -18.605 -10.721 1.00 74.19 190 GLU A N 1
ATOM 1542 C CA . GLU A 1 190 ? 2.999 -18.629 -11.338 1.00 74.19 190 GLU A CA 1
ATOM 1543 C C . GLU A 1 190 ? 2.992 -19.384 -12.686 1.00 74.19 190 GLU A C 1
ATOM 1545 O O . GLU A 1 190 ? 1.953 -19.913 -13.051 1.00 74.19 190 GLU A O 1
ATOM 1550 N N . SER A 1 191 ? 4.124 -19.515 -13.394 1.00 62.72 191 SER A N 1
ATOM 1551 C CA . SER A 1 191 ? 4.238 -20.327 -14.623 1.00 62.72 191 SER A CA 1
ATOM 1552 C C . SER A 1 191 ? 4.381 -21.838 -14.394 1.00 62.72 191 SER A C 1
ATOM 1554 O O . SER A 1 191 ? 4.322 -22.604 -15.351 1.00 62.72 191 SER A O 1
ATOM 1556 N N . HIS A 1 192 ? 4.632 -22.270 -13.155 1.00 54.25 192 HIS A N 1
ATOM 1557 C CA . HIS A 1 192 ? 4.770 -23.684 -12.772 1.00 54.25 192 HIS A CA 1
ATOM 1558 C C . HIS A 1 192 ? 3.552 -24.213 -11.991 1.00 54.25 192 HIS A C 1
ATOM 1560 O O . HIS A 1 192 ? 3.642 -25.269 -11.369 1.00 54.25 192 HIS A O 1
ATOM 1566 N N . THR A 1 193 ? 2.440 -23.470 -11.999 1.00 47.28 193 THR A N 1
ATOM 1567 C CA . THR A 1 193 ? 1.149 -23.852 -11.396 1.00 47.28 193 THR A CA 1
ATOM 1568 C C . THR A 1 193 ? 0.085 -23.886 -12.475 1.00 47.28 193 THR A C 1
ATOM 1570 O O . THR A 1 193 ? -0.795 -24.763 -12.380 1.00 47.28 193 THR A O 1
#

Foldseek 3Di:
DLLCCVVPLAPQPDDADVCLCVVVVQDQDPVQPPCSSNLSVLVSVLSDPDDDDDPDCPDDDDDPDDDPLQDADLCVLVSLLVSLVSSQCCCVVRPVVCNLSSLSNNLVSLLSCLQSHLQAPVDPDDLVVSLVVNLVSCPRPSNVVSLCVDDCVVQVVPPSCVLSVCVSVVVSVVSSVVSNVNNVVVVVVVVVD

Radius of gyration: 17.52 Å; chains: 1; bounding box: 46×37×42 Å

Sequence (193 aa):
MLENPTVSMTVWSKLYRRSVIDNNDLFFDTNLSHSEDSDFLLRYTAFCKSIVVTDRPLYNYSIDNTSTMRSFTGDKIASYTEAMEKAYDYVTEKEPKFAKQIVSYVLVHFNIACVREIYTAKNNASSKDKLKALKSLAREDVFDICLRKLKITRALPKPRLWPVLCCKLKLYRVASLAYKLRASSNDRKESHT

pLDDT: mean 85.83, std 11.62, range [47.28, 97.38]